Protein AF-A0A9P6ZHW3-F1 (afdb_monomer)

Foldseek 3Di:
DDQDQDPLVPADQVQDLDHCDCLCQQELLLQLLLLLLLDPASPDDDLVVSQVSSQLSCCVSPVPRDDRRDSRGRSNSVSVVVSVVLLVLLLVVLVVVLVVVVVPDDPDDSVVVLVLCLVVVLQQFCGSVDDDPVRGNVHPQNVVSCVPRNCVRNVRYDDRVVSPSVCSNVVPSSVNSSCSSSVSNNVD

Sequence (188 aa):
MKEVIKPRGQYRNNDLPVPADSKWVKAFLSTALLWAGSQPNPWEMSESVMADALQEIFNVVYPGVKYKVNPNGAVFAVTQQRLSEWRSNIGSTALAIIVDFFSRIKDAPNAIVAKQLLKNYAFMYEDSDNISRETAYLSVFVLQMIASTHLSAIVDHTDVPALNTDELALGKGMDGVIVLCVVAVRFF

Structure (mmCIF, N/CA/C/O backbone):
data_AF-A0A9P6ZHW3-F1
#
_entry.id   AF-A0A9P6ZHW3-F1
#
loop_
_atom_site.group_PDB
_atom_site.id
_atom_site.type_symbol
_atom_site.label_atom_id
_atom_site.label_alt_id
_atom_site.label_comp_id
_atom_site.label_asym_id
_atom_site.label_entity_id
_atom_site.label_seq_id
_atom_site.pdbx_PDB_ins_code
_atom_site.Cartn_x
_atom_site.Cartn_y
_atom_site.Cartn_z
_atom_site.occupancy
_atom_site.B_iso_or_equiv
_atom_site.auth_seq_id
_atom_site.auth_comp_id
_atom_site.auth_asym_id
_atom_site.auth_atom_id
_atom_site.pdbx_PDB_model_num
ATOM 1 N N . MET A 1 1 ? -11.214 -0.959 29.630 1.00 44.91 1 MET A N 1
ATOM 2 C CA . MET A 1 1 ? -9.924 -1.576 30.007 1.00 44.91 1 MET A CA 1
ATOM 3 C C . MET A 1 1 ? -8.831 -0.638 29.510 1.00 44.91 1 MET A C 1
ATOM 5 O O . MET A 1 1 ? -8.931 -0.226 28.363 1.00 44.91 1 MET A O 1
ATOM 9 N N . LYS A 1 2 ? -7.897 -0.181 30.356 1.00 52.66 2 LYS A N 1
ATOM 10 C CA . LYS A 1 2 ? -6.786 0.669 29.886 1.00 52.66 2 LYS A CA 1
ATOM 11 C C . LYS A 1 2 ? -5.783 -0.228 29.157 1.00 52.66 2 LYS A C 1
ATOM 13 O O . LYS A 1 2 ? -5.373 -1.238 29.721 1.00 52.66 2 LYS A O 1
ATOM 18 N N . GLU A 1 3 ? -5.458 0.110 27.915 1.00 64.12 3 GLU A N 1
ATOM 19 C CA . GLU A 1 3 ? -4.489 -0.622 27.096 1.00 64.12 3 GLU A CA 1
ATOM 20 C C . GLU A 1 3 ? -3.111 -0.564 27.775 1.00 64.12 3 GLU A C 1
ATOM 22 O O . GLU A 1 3 ? -2.654 0.510 28.175 1.00 64.12 3 GLU A O 1
ATOM 27 N N . VAL A 1 4 ? -2.469 -1.718 27.973 1.00 71.81 4 VAL A N 1
ATOM 28 C CA . VAL A 1 4 ? -1.090 -1.766 28.476 1.00 71.81 4 VAL A CA 1
ATOM 29 C C . VAL A 1 4 ? -0.184 -1.310 27.338 1.00 71.81 4 VAL A C 1
ATOM 31 O O . VAL A 1 4 ? -0.118 -1.970 26.302 1.00 71.81 4 VAL A O 1
ATOM 34 N N . ILE A 1 5 ? 0.495 -0.178 27.524 1.00 80.25 5 ILE A N 1
ATOM 35 C CA . ILE A 1 5 ? 1.408 0.369 26.518 1.00 80.25 5 ILE A CA 1
ATOM 36 C C . ILE A 1 5 ? 2.682 -0.479 26.505 1.00 80.25 5 ILE A C 1
ATOM 38 O O . ILE A 1 5 ? 3.345 -0.630 27.532 1.00 80.25 5 ILE A O 1
ATOM 42 N N . LYS A 1 6 ? 3.017 -1.032 25.339 1.00 87.88 6 LYS A N 1
ATOM 43 C CA . LYS A 1 6 ? 4.226 -1.833 25.098 1.00 87.88 6 LYS A CA 1
ATOM 44 C C . LYS A 1 6 ? 5.079 -1.167 24.009 1.00 87.88 6 LYS A C 1
ATOM 46 O O . LYS A 1 6 ? 4.553 -0.370 23.231 1.00 87.88 6 LYS A O 1
ATOM 51 N N . PRO A 1 7 ? 6.381 -1.491 23.893 1.00 87.06 7 PRO A N 1
ATOM 52 C CA . PRO A 1 7 ? 7.175 -1.095 22.734 1.00 87.06 7 PRO A CA 1
ATOM 53 C C . PRO A 1 7 ? 6.503 -1.528 21.425 1.00 8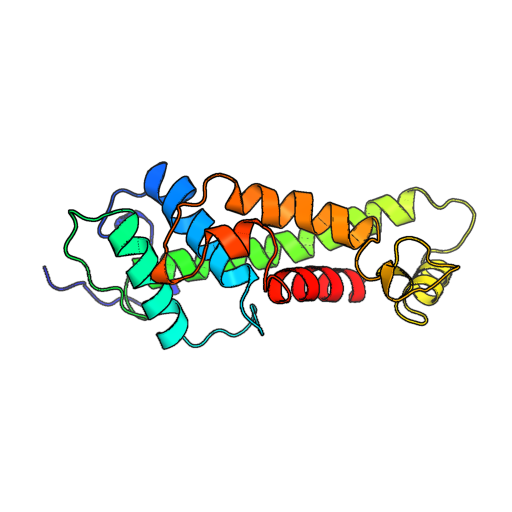7.06 7 PRO A C 1
ATOM 55 O O . PRO A 1 7 ? 6.031 -2.660 21.322 1.00 87.06 7 PRO A O 1
ATOM 58 N N . ARG A 1 8 ? 6.500 -0.660 20.403 1.00 82.94 8 ARG A N 1
ATOM 59 C CA . ARG A 1 8 ? 5.732 -0.870 19.159 1.00 82.94 8 ARG A CA 1
ATOM 60 C C . ARG A 1 8 ? 6.004 -2.232 18.500 1.00 82.94 8 ARG A C 1
ATOM 62 O O . ARG A 1 8 ? 5.073 -2.917 18.096 1.00 82.94 8 ARG A O 1
ATOM 69 N N . GLY A 1 9 ? 7.266 -2.666 18.470 1.00 84.75 9 GLY A N 1
ATOM 70 C CA . GLY A 1 9 ? 7.674 -3.958 17.900 1.00 84.75 9 GLY A CA 1
ATOM 71 C C . GLY A 1 9 ? 7.216 -5.202 18.679 1.00 84.75 9 GLY A C 1
ATOM 72 O O . GLY A 1 9 ? 7.438 -6.323 18.219 1.00 84.75 9 GLY A O 1
ATOM 73 N N . GLN A 1 10 ? 6.593 -5.040 19.848 1.00 90.69 10 GLN A N 1
ATOM 74 C CA . GLN A 1 10 ? 6.081 -6.140 20.673 1.00 90.69 10 GLN A CA 1
ATOM 75 C C . GLN A 1 10 ? 4.580 -6.382 20.509 1.00 90.69 10 GLN A C 1
ATOM 77 O O . GLN A 1 10 ? 4.113 -7.437 20.932 1.00 90.69 10 GLN A O 1
ATOM 82 N N . TYR A 1 11 ? 3.838 -5.464 19.881 1.00 92.94 11 TYR A N 1
ATOM 83 C CA . TYR A 1 11 ? 2.426 -5.697 19.582 1.00 92.94 11 TYR A CA 1
ATOM 84 C C . TYR A 1 11 ? 2.259 -6.873 18.618 1.00 92.94 11 TYR A C 1
ATOM 86 O O . TYR A 1 11 ? 3.034 -7.055 17.671 1.00 92.94 11 TYR A O 1
ATOM 94 N N . ARG A 1 12 ? 1.256 -7.702 18.885 1.00 92.00 12 ARG A N 1
ATOM 95 C CA . ARG A 1 12 ? 0.857 -8.851 18.070 1.00 92.00 12 ARG A CA 1
ATOM 96 C C . ARG A 1 12 ? -0.643 -8.797 17.813 1.00 92.00 12 ARG A C 1
ATOM 98 O O . ARG A 1 12 ? -1.377 -8.053 18.453 1.00 92.00 12 ARG A O 1
ATOM 105 N N . ASN A 1 13 ? -1.109 -9.662 16.920 1.00 93.12 13 ASN A N 1
ATOM 106 C CA . ASN A 1 13 ? -2.529 -9.814 16.603 1.00 93.12 13 ASN A CA 1
ATOM 107 C C . ASN A 1 13 ? -3.416 -10.053 17.842 1.00 93.12 13 ASN A C 1
ATOM 109 O O . ASN A 1 13 ? -4.547 -9.587 17.874 1.00 93.12 13 ASN A O 1
ATOM 113 N N . ASN A 1 14 ? -2.898 -10.722 18.878 1.00 93.25 14 ASN A N 1
ATOM 114 C CA . ASN A 1 14 ? -3.637 -10.982 20.120 1.00 93.25 14 ASN A CA 1
ATOM 115 C C . ASN A 1 14 ? -3.823 -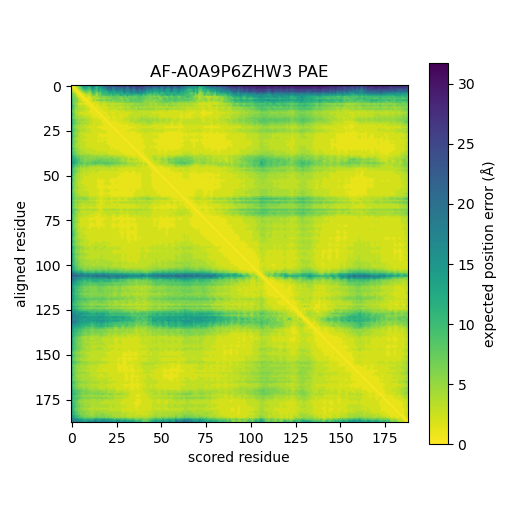9.738 21.007 1.00 93.25 14 ASN A C 1
ATOM 117 O O . ASN A 1 14 ? -4.600 -9.788 21.954 1.00 93.25 14 ASN A O 1
ATOM 121 N N . ASP A 1 15 ? -3.103 -8.647 20.734 1.00 93.69 15 ASP A N 1
ATOM 122 C CA . ASP A 1 15 ? -3.261 -7.374 21.442 1.00 93.69 15 ASP A CA 1
ATOM 123 C C . ASP A 1 15 ? -4.337 -6.478 20.798 1.00 93.69 15 ASP A C 1
ATOM 125 O O . ASP A 1 15 ? -4.662 -5.423 21.343 1.00 93.69 15 ASP A O 1
ATOM 129 N N . LEU A 1 16 ? -4.880 -6.861 19.634 1.00 95.56 16 LEU A N 1
ATOM 130 C CA . LEU A 1 16 ? -5.911 -6.085 18.949 1.00 95.56 16 LEU A CA 1
ATOM 131 C C . LEU A 1 16 ? -7.217 -6.050 19.765 1.00 95.56 16 LEU A C 1
ATOM 133 O O . LEU A 1 16 ? -7.589 -7.040 20.396 1.00 95.56 16 LEU A O 1
ATOM 137 N N . PRO A 1 17 ? -7.978 -4.941 19.703 1.00 95.44 17 PRO A N 1
ATOM 138 C CA . PRO A 1 17 ? -9.286 -4.831 20.358 1.00 95.44 17 PRO A CA 1
ATOM 139 C C . PRO A 1 17 ? -10.384 -5.652 19.657 1.00 95.44 17 PRO A C 1
ATOM 141 O O . PRO A 1 17 ? -11.530 -5.664 20.103 1.00 95.44 17 PRO A O 1
ATOM 144 N N . VAL A 1 18 ? -10.046 -6.297 18.540 1.00 96.00 18 VAL A N 1
ATOM 145 C CA . VAL A 1 18 ? -10.919 -7.109 17.691 1.00 96.00 18 VAL A CA 1
ATOM 146 C C . VAL A 1 18 ? -10.183 -8.390 17.295 1.00 96.00 18 VAL A C 1
ATOM 148 O O . VAL A 1 18 ? -8.949 -8.392 17.273 1.00 96.00 18 VAL A O 1
ATOM 151 N N . PRO A 1 19 ? -10.898 -9.479 16.963 1.00 95.31 19 PRO A N 1
ATOM 152 C CA . PRO A 1 19 ? -10.267 -10.678 16.432 1.00 95.31 19 PRO A CA 1
ATOM 153 C C . PRO A 1 19 ? -9.448 -10.366 15.174 1.00 95.31 19 PRO A C 1
ATOM 155 O O . PRO A 1 19 ? -9.907 -9.656 14.282 1.00 95.31 19 PRO A O 1
ATOM 158 N N . ALA A 1 20 ? -8.247 -10.935 15.078 1.00 95.31 20 ALA A N 1
ATOM 159 C CA . ALA A 1 20 ? -7.404 -10.862 13.884 1.00 95.31 20 ALA A CA 1
ATOM 160 C C . ALA A 1 20 ? -7.889 -11.835 12.793 1.00 95.31 20 ALA A C 1
ATOM 162 O O . ALA A 1 20 ? -7.155 -12.719 12.350 1.00 95.31 20 ALA A O 1
ATOM 163 N N . ASP A 1 21 ? -9.161 -11.721 12.429 1.00 95.81 21 ASP A N 1
ATOM 164 C CA . ASP A 1 21 ? -9.849 -12.607 11.502 1.00 95.81 21 ASP A CA 1
ATOM 165 C C . ASP A 1 21 ? -9.824 -12.068 10.060 1.00 95.81 21 ASP A C 1
ATOM 167 O O . ASP A 1 21 ? -9.108 -11.124 9.710 1.00 95.81 21 ASP A O 1
ATOM 171 N N . SER A 1 22 ? -10.631 -12.687 9.198 1.00 95.81 22 SER A N 1
ATOM 172 C CA . SER A 1 22 ? -10.782 -12.254 7.811 1.00 95.81 22 SER A CA 1
ATOM 173 C C . SER A 1 22 ? -11.230 -10.797 7.679 1.00 95.81 22 SER A C 1
ATOM 175 O O . SER A 1 22 ? -10.814 -10.143 6.734 1.00 95.81 22 SER A O 1
ATOM 177 N N . LYS A 1 23 ? -12.006 -10.252 8.619 1.00 97.44 23 LYS A N 1
ATOM 178 C CA . LYS A 1 23 ? -12.475 -8.866 8.579 1.00 97.44 23 LYS A CA 1
ATOM 179 C C . LYS A 1 23 ? -11.343 -7.893 8.904 1.00 97.44 23 LYS A C 1
ATOM 181 O O . LYS A 1 23 ? -11.221 -6.855 8.255 1.00 97.44 23 LYS A O 1
ATOM 186 N N . TRP A 1 24 ? -10.461 -8.247 9.838 1.00 97.88 24 TRP A N 1
ATOM 187 C CA . TRP A 1 24 ? -9.237 -7.481 10.084 1.00 97.88 24 TRP A CA 1
ATOM 188 C C . TRP A 1 24 ? -8.336 -7.440 8.846 1.00 97.88 24 TRP A C 1
ATOM 190 O O . TRP A 1 24 ? -7.884 -6.371 8.441 1.00 97.88 24 TRP A O 1
ATOM 200 N N . VAL A 1 25 ? -8.104 -8.589 8.211 1.00 96.75 25 VAL A N 1
ATOM 201 C CA . VAL A 1 25 ? -7.191 -8.670 7.062 1.00 96.75 25 VAL A CA 1
ATOM 202 C C . VAL A 1 25 ? -7.800 -8.072 5.797 1.00 96.75 25 VAL A C 1
ATOM 204 O O . VAL A 1 25 ? -7.189 -7.211 5.174 1.00 96.75 25 VAL A O 1
ATOM 207 N N . LYS A 1 26 ? -8.993 -8.525 5.420 1.00 96.88 26 LYS A N 1
ATOM 208 C CA . LYS A 1 26 ? -9.603 -8.225 4.124 1.00 96.88 26 LYS A CA 1
ATOM 209 C C . LYS A 1 26 ? -10.273 -6.861 4.093 1.00 96.88 26 LYS A C 1
ATOM 211 O O . LYS A 1 26 ? -10.151 -6.181 3.098 1.00 96.88 26 LYS A O 1
ATOM 216 N N . ALA A 1 27 ? -10.930 -6.431 5.171 1.00 98.19 27 ALA A N 1
ATOM 217 C CA . ALA A 1 27 ? -11.580 -5.121 5.193 1.00 98.19 27 ALA A CA 1
ATOM 218 C C . ALA A 1 27 ? -10.640 -4.048 5.755 1.00 98.19 27 ALA A C 1
ATOM 220 O O . ALA A 1 27 ? -10.269 -3.107 5.057 1.00 98.19 27 ALA A O 1
ATOM 221 N N . PHE A 1 28 ? -10.210 -4.193 7.012 1.00 98.69 28 PHE A N 1
ATOM 222 C CA . PHE A 1 28 ? -9.470 -3.130 7.699 1.00 98.69 28 PHE A CA 1
ATOM 223 C C . PHE A 1 28 ? -8.088 -2.871 7.076 1.00 98.69 28 PHE A C 1
ATOM 225 O O . PHE A 1 28 ? -7.793 -1.740 6.688 1.00 98.69 28 PHE A O 1
ATOM 232 N N . LEU A 1 29 ? -7.245 -3.903 6.945 1.00 98.44 29 LEU A N 1
ATOM 233 C CA . LEU A 1 29 ? -5.890 -3.727 6.414 1.00 98.44 29 LEU A CA 1
ATOM 234 C C . LEU A 1 29 ? -5.889 -3.358 4.926 1.00 98.44 29 LEU A C 1
ATOM 236 O O . LEU A 1 29 ? -5.156 -2.448 4.554 1.00 98.44 29 LEU A O 1
ATOM 240 N N . SER A 1 30 ? -6.719 -3.983 4.086 1.00 98.50 30 SER A N 1
ATOM 241 C CA . SER A 1 30 ? -6.819 -3.605 2.666 1.00 98.50 30 SER A CA 1
ATOM 242 C C . SER A 1 30 ? -7.229 -2.145 2.476 1.00 98.50 30 SER A C 1
ATOM 244 O O . SER A 1 30 ? -6.633 -1.447 1.660 1.00 98.50 30 SER A O 1
ATOM 246 N N . THR A 1 31 ? -8.168 -1.640 3.281 1.00 98.81 31 THR A N 1
ATOM 247 C CA . THR A 1 31 ? -8.560 -0.220 3.239 1.00 98.81 31 THR A CA 1
ATOM 248 C C . THR A 1 31 ? -7.431 0.696 3.713 1.00 98.81 31 THR A C 1
ATOM 250 O O . THR A 1 31 ? -7.180 1.739 3.112 1.00 98.81 31 THR A O 1
ATOM 253 N N . ALA A 1 32 ? -6.691 0.294 4.752 1.00 98.50 32 ALA A N 1
ATOM 254 C CA . ALA A 1 32 ? -5.526 1.045 5.215 1.00 98.50 32 ALA A CA 1
ATOM 255 C C . ALA A 1 32 ? -4.414 1.107 4.153 1.00 98.50 32 ALA A C 1
ATOM 257 O O . ALA A 1 32 ? -3.767 2.143 4.007 1.00 98.50 32 ALA A O 1
ATOM 258 N N . LEU A 1 33 ? -4.203 0.028 3.392 1.00 98.25 33 LEU A N 1
ATOM 259 C CA . LEU A 1 33 ? -3.245 -0.003 2.283 1.00 98.25 33 LEU A CA 1
ATOM 260 C C . LEU A 1 33 ? -3.708 0.843 1.089 1.00 98.25 33 LEU A C 1
ATOM 262 O O . LEU A 1 33 ? -2.875 1.517 0.485 1.00 98.25 33 LEU A O 1
ATOM 266 N N . LEU A 1 34 ? -5.009 0.854 0.777 1.00 98.50 34 LEU A N 1
ATOM 267 C CA . LEU A 1 34 ? -5.591 1.743 -0.235 1.00 98.50 34 LEU A CA 1
ATOM 268 C C . LEU A 1 34 ? -5.325 3.209 0.115 1.00 98.50 34 LEU A C 1
ATOM 270 O O . LEU A 1 34 ? -4.730 3.938 -0.675 1.00 98.50 34 LEU A O 1
ATOM 274 N N . TRP A 1 35 ? -5.682 3.615 1.334 1.00 98.12 35 TRP A N 1
ATOM 275 C CA . TRP A 1 35 ? -5.422 4.967 1.823 1.00 98.12 35 TRP A CA 1
ATOM 276 C C . TRP A 1 35 ? -3.923 5.304 1.850 1.00 98.12 35 TRP A C 1
ATOM 278 O O . TRP A 1 35 ? -3.523 6.400 1.466 1.00 98.12 35 TRP A O 1
ATOM 288 N N . ALA A 1 36 ? -3.067 4.366 2.262 1.00 97.50 36 ALA A N 1
ATOM 289 C CA . ALA A 1 36 ? -1.624 4.591 2.263 1.00 97.50 36 ALA A CA 1
ATOM 290 C C . ALA A 1 36 ? -1.067 4.796 0.845 1.00 97.50 36 ALA A C 1
ATOM 292 O O . ALA A 1 36 ? -0.161 5.605 0.654 1.00 97.50 36 ALA A O 1
ATOM 293 N N . GLY A 1 37 ? -1.622 4.097 -0.150 1.00 96.75 37 GLY A N 1
ATOM 294 C CA . GLY A 1 37 ? -1.261 4.241 -1.561 1.00 96.75 37 GLY A CA 1
ATOM 295 C C . GLY A 1 37 ? -1.578 5.616 -2.156 1.00 96.75 37 GLY A C 1
ATOM 296 O O . GLY A 1 37 ? -0.942 5.994 -3.140 1.00 96.75 37 GLY A O 1
ATOM 297 N N . SER A 1 38 ? -2.490 6.382 -1.550 1.00 96.62 38 SER A N 1
ATOM 298 C CA . SER A 1 38 ? -2.815 7.750 -1.975 1.00 96.62 38 SER A CA 1
ATOM 299 C C . SER A 1 38 ? -1.989 8.834 -1.280 1.00 96.62 38 SER A C 1
ATOM 301 O O . SER A 1 38 ? -2.096 10.014 -1.614 1.00 96.62 38 SER A O 1
ATOM 303 N N . GLN A 1 39 ? -1.148 8.473 -0.304 1.00 96.00 39 GLN A N 1
ATOM 304 C CA . GLN A 1 39 ? -0.372 9.475 0.421 1.00 96.00 39 GLN A CA 1
ATOM 305 C C . GLN A 1 39 ? 0.750 10.050 -0.455 1.00 96.00 39 GLN A C 1
ATOM 307 O O . GLN A 1 39 ? 1.424 9.286 -1.146 1.00 96.00 39 GLN A O 1
ATOM 312 N N . PRO A 1 40 ? 1.035 11.368 -0.377 1.00 92.00 40 PRO A N 1
ATOM 313 C CA . PRO A 1 40 ? 2.098 11.992 -1.172 1.00 92.00 40 PRO A CA 1
ATOM 314 C C . PRO A 1 40 ? 3.479 11.370 -0.942 1.00 92.00 40 PRO A C 1
ATOM 316 O O . PRO A 1 40 ? 4.293 11.286 -1.858 1.00 92.00 40 PRO A O 1
ATOM 319 N N . ASN A 1 41 ? 3.743 10.931 0.293 1.00 90.25 41 ASN A N 1
ATOM 320 C CA . ASN A 1 41 ? 4.933 10.176 0.654 1.00 90.25 41 ASN A CA 1
ATOM 321 C C . ASN A 1 41 ? 4.530 8.929 1.463 1.00 90.25 41 ASN A C 1
ATOM 323 O O . ASN A 1 41 ? 4.436 8.988 2.690 1.00 90.25 41 ASN A O 1
ATOM 327 N N . PRO A 1 42 ? 4.307 7.780 0.809 1.00 87.19 42 PRO A N 1
ATOM 328 C CA . PRO A 1 42 ? 3.882 6.556 1.490 1.00 87.19 42 PRO A CA 1
ATOM 329 C C . PRO A 1 42 ? 5.001 5.898 2.321 1.00 87.19 42 PRO A C 1
ATOM 331 O O . PRO A 1 42 ? 4.753 4.926 3.044 1.00 87.19 42 PRO A O 1
ATOM 334 N N . TRP A 1 43 ? 6.235 6.416 2.261 1.00 85.62 43 TRP A N 1
ATOM 335 C CA . TRP A 1 43 ? 7.333 6.001 3.137 1.00 85.62 43 TRP A CA 1
ATOM 336 C C . TRP A 1 43 ? 7.233 6.639 4.521 1.00 85.62 43 TRP A C 1
ATOM 338 O O . TRP A 1 43 ? 7.421 5.952 5.531 1.00 85.62 43 TRP A O 1
ATOM 348 N N . GLU A 1 44 ? 6.895 7.927 4.553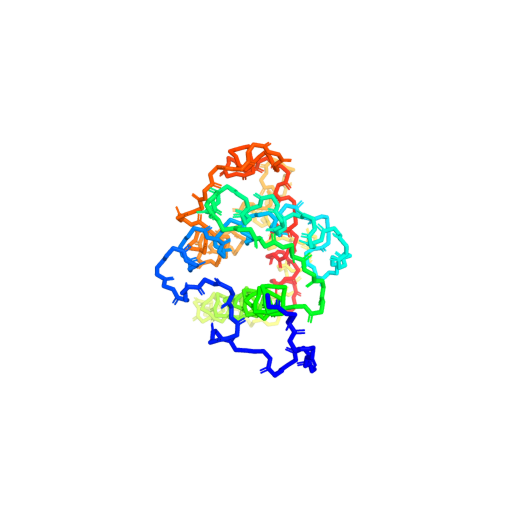 1.00 87.19 44 GLU A N 1
ATOM 349 C CA . GLU A 1 44 ? 6.918 8.776 5.740 1.00 87.19 44 GLU A CA 1
ATOM 350 C C . GLU A 1 44 ? 5.570 9.481 5.892 1.00 87.19 44 GLU A C 1
ATOM 352 O O . GLU A 1 44 ? 5.335 10.573 5.378 1.00 87.19 44 GLU A O 1
ATOM 357 N N . MET A 1 45 ? 4.670 8.827 6.622 1.00 90.44 45 MET A N 1
ATOM 358 C CA . MET A 1 45 ? 3.383 9.393 7.009 1.00 90.44 45 MET A CA 1
ATOM 359 C C . MET A 1 45 ? 3.464 9.863 8.458 1.00 90.44 45 MET A C 1
ATOM 361 O O . MET A 1 45 ? 4.027 9.171 9.308 1.00 90.44 45 MET A O 1
ATOM 365 N N . SER A 1 46 ? 2.872 11.022 8.749 1.00 93.75 46 SER A N 1
ATOM 366 C CA . SER A 1 46 ? 2.706 11.467 10.134 1.00 93.75 46 SER A CA 1
ATOM 367 C C . SER A 1 46 ? 1.898 10.433 10.919 1.00 93.75 46 SER A C 1
ATOM 369 O O . SER A 1 46 ? 0.845 9.981 10.463 1.00 93.75 46 SER A O 1
ATOM 371 N N . GLU A 1 47 ? 2.354 10.100 12.127 1.00 94.75 47 GLU A N 1
ATOM 372 C CA . GLU A 1 47 ? 1.638 9.162 12.991 1.00 94.75 47 GLU A CA 1
ATOM 373 C C . GLU A 1 47 ? 0.240 9.661 13.356 1.00 94.75 47 GLU A C 1
ATOM 375 O O . GLU A 1 47 ? -0.675 8.854 13.484 1.00 94.75 47 GLU A O 1
ATOM 380 N N . SER A 1 48 ? 0.049 10.979 13.487 1.00 95.19 48 SER A N 1
ATOM 381 C CA . SER A 1 48 ? -1.273 11.546 13.761 1.00 95.19 48 SER A CA 1
ATOM 382 C C . SER A 1 48 ? -2.210 11.350 12.571 1.00 95.19 48 SER A C 1
ATOM 384 O O . SER A 1 48 ? -3.318 10.860 12.741 1.00 95.19 48 SER A O 1
ATOM 386 N N . VAL A 1 49 ? -1.726 11.642 11.361 1.00 95.75 49 VAL A N 1
ATOM 387 C CA . VAL A 1 49 ? -2.493 11.509 10.114 1.00 95.75 49 VAL A CA 1
ATOM 388 C C . VAL A 1 49 ? -2.886 10.053 9.878 1.00 95.75 49 VAL A C 1
ATOM 390 O O . VAL A 1 49 ? -4.040 9.759 9.579 1.00 95.75 49 VAL A O 1
ATOM 393 N N . MET A 1 50 ? -1.947 9.128 10.079 1.00 97.06 50 MET A N 1
ATOM 394 C CA . MET A 1 50 ? -2.237 7.702 9.993 1.00 97.06 50 MET A CA 1
ATOM 395 C C . MET A 1 50 ? -3.203 7.254 11.095 1.00 97.06 50 MET A C 1
ATOM 397 O O . MET A 1 50 ? -4.130 6.507 10.806 1.00 97.06 50 MET A O 1
ATOM 401 N N . ALA A 1 51 ? -3.043 7.701 12.343 1.00 97.75 51 ALA A N 1
ATOM 402 C CA . ALA A 1 51 ? -3.963 7.330 13.419 1.00 97.75 51 ALA A CA 1
ATOM 403 C C . ALA A 1 51 ? -5.395 7.824 13.161 1.00 97.75 51 ALA A C 1
ATOM 405 O O . ALA A 1 51 ? -6.338 7.082 13.435 1.00 97.75 51 ALA A O 1
ATOM 406 N N . ASP A 1 52 ? -5.556 9.025 12.604 1.00 98.19 52 ASP A N 1
ATOM 407 C CA . ASP A 1 52 ? -6.860 9.575 12.233 1.00 98.19 52 ASP A CA 1
ATOM 408 C C . ASP A 1 52 ? -7.489 8.784 11.077 1.00 98.19 52 ASP A C 1
ATOM 410 O O . ASP A 1 52 ? -8.634 8.352 11.187 1.00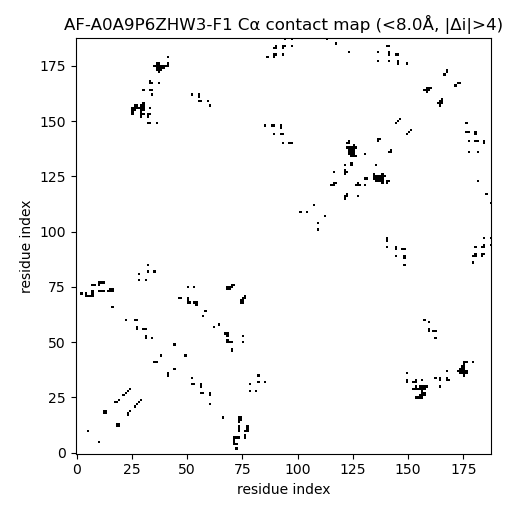 98.19 52 ASP A O 1
ATOM 414 N N . ALA A 1 53 ? -6.730 8.469 10.023 1.00 98.44 53 ALA A N 1
ATOM 415 C CA . ALA A 1 53 ? -7.231 7.631 8.931 1.00 98.44 53 ALA A CA 1
ATOM 416 C C . ALA A 1 53 ? -7.623 6.224 9.410 1.00 98.44 53 ALA A C 1
ATOM 418 O O . ALA A 1 53 ? -8.707 5.727 9.103 1.00 98.44 53 ALA A O 1
ATOM 419 N N . LEU A 1 54 ? -6.779 5.591 10.230 1.00 98.62 54 LEU A N 1
ATOM 420 C CA . LEU A 1 54 ? -7.091 4.298 10.834 1.00 98.62 54 LEU A CA 1
ATOM 421 C C . LEU A 1 54 ? -8.313 4.370 11.751 1.00 98.62 54 LEU A C 1
ATOM 423 O O . LEU A 1 54 ? -9.032 3.379 11.848 1.00 98.62 54 LEU A O 1
ATOM 427 N N . GLN A 1 55 ? -8.568 5.502 12.413 1.00 98.69 55 GLN A N 1
ATOM 428 C CA . GLN A 1 55 ? -9.780 5.687 13.206 1.00 98.69 55 GLN A CA 1
ATOM 429 C C . GLN A 1 55 ? -11.031 5.677 12.326 1.00 98.69 55 GLN A C 1
ATOM 431 O O . GLN A 1 55 ? -11.991 4.989 12.675 1.00 98.69 55 GLN A O 1
ATOM 436 N N . GLU A 1 56 ? -11.024 6.401 11.207 1.00 98.75 56 GLU A N 1
ATOM 437 C CA . GLU A 1 56 ? -12.157 6.426 10.274 1.00 98.75 56 GLU A CA 1
ATOM 438 C C . GLU A 1 56 ? -12.437 5.029 9.709 1.00 98.75 56 GLU A C 1
ATOM 440 O O . GLU A 1 56 ? -13.573 4.550 9.750 1.00 98.75 56 GLU A O 1
ATOM 445 N N . ILE A 1 57 ? -11.384 4.311 9.306 1.00 98.75 57 ILE A N 1
ATOM 446 C CA . ILE A 1 57 ? -11.497 2.920 8.843 1.00 98.75 57 ILE A CA 1
ATOM 447 C C . ILE A 1 57 ? -12.032 2.023 9.966 1.00 98.75 57 ILE A C 1
ATOM 449 O O . ILE A 1 57 ? -12.921 1.202 9.740 1.00 98.75 57 ILE A O 1
ATOM 453 N N . PHE A 1 58 ? -11.531 2.177 11.195 1.00 98.62 58 PHE A N 1
ATOM 454 C CA . PHE A 1 58 ? -11.961 1.356 12.328 1.00 98.62 58 PHE A CA 1
ATOM 455 C C . PHE A 1 58 ? -13.445 1.555 12.636 1.00 98.62 58 PHE A C 1
ATOM 457 O O . PHE A 1 58 ? -14.151 0.576 12.871 1.00 98.62 58 PHE A O 1
ATOM 464 N N . ASN A 1 59 ? -13.924 2.799 12.605 1.00 98.44 59 ASN A N 1
ATOM 465 C CA . ASN A 1 59 ? -15.322 3.137 12.868 1.00 98.44 59 ASN A CA 1
ATOM 466 C C . ASN A 1 59 ? -16.266 2.497 11.844 1.00 98.44 59 ASN A C 1
ATOM 468 O O . ASN A 1 59 ? -17.323 1.992 12.221 1.00 98.44 59 ASN A O 1
ATOM 472 N N . VAL A 1 60 ? -15.879 2.489 10.567 1.00 98.50 60 VAL A N 1
ATOM 473 C CA . VAL A 1 60 ? -16.681 1.894 9.490 1.00 98.50 60 VAL A CA 1
ATOM 474 C C . VAL A 1 60 ? -16.645 0.370 9.537 1.00 98.50 60 VAL A C 1
ATOM 476 O O . VAL A 1 60 ? -17.685 -0.282 9.445 1.00 98.50 60 VAL A O 1
ATOM 479 N N . VAL A 1 61 ? -15.464 -0.224 9.717 1.00 98.31 61 VAL A N 1
ATOM 480 C CA . VAL A 1 61 ? -15.327 -1.684 9.738 1.00 98.31 61 VAL A CA 1
ATOM 481 C C . VAL A 1 61 ? -15.921 -2.264 11.032 1.00 98.31 61 VAL A C 1
ATOM 483 O O . VAL A 1 61 ? -16.541 -3.329 11.003 1.00 98.31 61 VAL A O 1
ATOM 486 N N . TYR A 1 62 ? -15.816 -1.571 12.169 1.00 98.06 62 TYR A N 1
ATOM 487 C CA . TYR A 1 62 ? -16.256 -2.048 13.488 1.00 98.06 62 TYR A CA 1
ATOM 488 C C . TYR A 1 62 ? -17.175 -1.053 14.228 1.00 98.06 62 TYR A C 1
ATOM 490 O O . TYR A 1 62 ? -16.867 -0.656 15.353 1.00 98.06 62 TYR A O 1
ATOM 498 N N . PRO A 1 63 ? -18.364 -0.718 13.691 1.00 96.62 63 PRO A N 1
ATOM 499 C CA . PRO A 1 63 ? -19.227 0.336 14.245 1.00 96.62 63 PRO A CA 1
ATOM 500 C C . PRO A 1 63 ? -19.737 0.054 15.670 1.00 96.62 63 PRO A C 1
ATOM 502 O O . PRO A 1 63 ? -20.117 0.969 16.396 1.00 96.62 63 PRO A O 1
ATOM 505 N N . GLY A 1 64 ? -19.738 -1.212 16.100 1.00 95.50 64 GLY A N 1
ATOM 506 C CA . GLY A 1 64 ? -20.134 -1.619 17.453 1.00 95.50 64 GLY A CA 1
ATOM 507 C C . GLY A 1 64 ? -19.006 -1.604 18.492 1.00 95.50 64 GLY A C 1
ATOM 508 O O . GLY A 1 64 ? -19.269 -1.836 19.673 1.00 95.50 64 GLY A O 1
ATOM 509 N N . VAL A 1 65 ? -17.756 -1.364 18.089 1.00 96.62 65 VAL A N 1
ATOM 510 C CA . VAL A 1 65 ? -16.586 -1.473 18.970 1.00 96.62 65 VAL A CA 1
ATOM 511 C C . VAL A 1 65 ? -16.104 -0.082 19.363 1.00 96.62 65 VAL A C 1
ATOM 513 O O . VAL A 1 65 ? -15.530 0.651 18.564 1.00 96.62 65 VAL A O 1
ATOM 516 N N . LYS A 1 66 ? -16.297 0.283 20.635 1.00 95.06 66 LYS A N 1
ATOM 517 C CA . LYS A 1 66 ? -15.788 1.549 21.181 1.00 95.06 66 LYS A CA 1
ATOM 518 C C . LYS A 1 66 ? -14.276 1.464 21.393 1.00 95.06 66 LYS A C 1
ATOM 520 O O . LYS A 1 66 ? -13.824 0.982 22.431 1.00 95.06 66 LYS A O 1
ATOM 525 N N . TYR A 1 67 ? -13.508 1.959 20.428 1.00 95.44 67 TYR A N 1
ATOM 526 C CA . TYR A 1 67 ? -12.048 2.008 20.485 1.00 95.44 67 TYR A CA 1
ATOM 527 C C . TYR A 1 67 ? -11.515 3.305 19.862 1.00 95.44 67 TYR A C 1
ATOM 529 O O . TYR A 1 67 ? -12.000 3.745 18.820 1.00 95.44 67 TYR A O 1
ATOM 537 N N . LYS A 1 68 ? -10.511 3.913 20.507 1.00 97.06 68 LYS A N 1
ATOM 538 C CA . LYS A 1 68 ? -9.771 5.062 19.972 1.00 97.06 68 LYS A CA 1
ATOM 539 C C . LYS A 1 68 ? -8.397 4.578 19.518 1.00 97.06 68 LYS A C 1
ATOM 541 O O . LYS A 1 68 ? -7.602 4.143 20.350 1.00 97.06 68 LYS A O 1
ATOM 546 N N . VAL A 1 69 ? -8.119 4.684 18.224 1.00 96.56 69 VAL A N 1
ATOM 547 C CA . VAL A 1 69 ? -6.806 4.391 17.651 1.00 96.56 69 VAL A CA 1
ATOM 548 C C . VAL A 1 69 ? -5.783 5.368 18.225 1.00 96.56 69 VAL A C 1
ATOM 550 O O . VAL A 1 69 ? -5.994 6.581 18.257 1.00 96.56 69 VAL A O 1
ATOM 553 N N . ASN A 1 70 ? -4.676 4.813 18.712 1.00 93.25 70 ASN A N 1
ATOM 554 C CA . ASN A 1 70 ? -3.570 5.532 19.328 1.00 93.25 70 ASN A CA 1
ATOM 555 C C . ASN A 1 70 ? -2.270 5.149 18.597 1.00 93.25 70 ASN A C 1
ATOM 557 O O . ASN A 1 70 ? -2.050 3.950 18.413 1.00 93.25 70 ASN A O 1
ATOM 561 N N . PRO A 1 71 ? -1.387 6.102 18.235 1.00 94.06 71 PRO A N 1
ATOM 562 C CA . PRO A 1 71 ? -0.054 5.815 17.684 1.00 94.06 71 PRO A CA 1
ATOM 563 C C . PRO A 1 71 ? 0.800 4.821 18.492 1.00 94.06 71 PRO A C 1
ATOM 565 O O . PRO A 1 71 ? 1.694 4.160 17.955 1.00 94.06 71 PRO A O 1
ATOM 568 N N . ASN A 1 72 ? 0.521 4.699 19.790 1.00 92.44 72 ASN A N 1
ATOM 569 C CA . ASN A 1 72 ? 1.183 3.775 20.709 1.00 92.44 72 ASN A CA 1
ATOM 570 C C . ASN A 1 72 ? 0.371 2.499 20.995 1.00 92.44 72 ASN A C 1
ATOM 572 O O . ASN A 1 72 ? 0.759 1.739 21.873 1.00 92.44 72 ASN A O 1
ATOM 576 N N . GLY A 1 73 ? -0.761 2.288 20.317 1.00 94.31 73 GLY A N 1
ATOM 577 C CA . GLY A 1 73 ? -1.663 1.152 20.526 1.00 94.31 73 GLY A CA 1
ATOM 578 C C . GLY A 1 73 ? -1.522 0.046 19.479 1.00 94.31 73 GLY A C 1
ATOM 579 O O . GLY A 1 73 ? -0.850 0.199 18.452 1.00 94.31 73 GLY A O 1
ATOM 580 N N . ALA A 1 74 ? -2.201 -1.073 19.726 1.00 95.62 74 ALA A N 1
ATOM 581 C CA . ALA A 1 74 ? -2.083 -2.293 18.930 1.00 95.62 74 ALA A CA 1
ATOM 582 C C . ALA A 1 74 ? -2.533 -2.113 17.473 1.00 95.62 74 ALA A C 1
ATOM 584 O O . ALA A 1 74 ? -1.832 -2.550 16.561 1.00 95.62 74 ALA A O 1
ATOM 585 N N . VAL A 1 75 ? -3.663 -1.432 17.239 1.00 97.00 75 VAL A N 1
ATOM 586 C CA . VAL A 1 75 ? -4.193 -1.193 15.880 1.00 97.00 75 VAL A CA 1
ATOM 587 C C . VAL A 1 75 ? -3.172 -0.449 15.024 1.00 97.00 75 VAL A C 1
ATOM 589 O O . VAL A 1 75 ? -2.900 -0.857 13.896 1.00 97.00 75 VAL A O 1
ATOM 592 N N . PHE A 1 76 ? -2.557 0.602 15.570 1.00 96.94 76 PHE A N 1
ATOM 593 C CA . PHE A 1 76 ? -1.539 1.368 14.861 1.00 96.94 76 PHE A CA 1
ATOM 594 C C . PHE A 1 76 ? -0.283 0.529 14.613 1.00 96.94 76 PHE A C 1
ATOM 596 O O . PHE A 1 76 ? 0.194 0.448 13.484 1.00 96.94 76 PHE A O 1
ATOM 603 N N . ALA A 1 77 ? 0.233 -0.137 15.650 1.00 96.25 77 ALA A N 1
ATOM 604 C CA . ALA A 1 77 ? 1.470 -0.907 15.571 1.00 96.25 77 ALA A CA 1
ATOM 605 C C . ALA A 1 77 ? 1.391 -2.066 14.564 1.00 96.25 77 ALA A C 1
ATOM 607 O O . ALA A 1 77 ? 2.282 -2.218 13.725 1.00 96.25 77 ALA A O 1
ATOM 608 N N . VAL A 1 78 ? 0.312 -2.853 14.609 1.00 96.75 78 VAL A N 1
ATOM 609 C CA . VAL A 1 78 ? 0.102 -3.979 13.687 1.00 96.75 78 VAL A CA 1
ATOM 610 C C . VAL A 1 78 ? -0.099 -3.471 12.257 1.00 96.75 78 VAL A C 1
ATOM 612 O O . VAL A 1 78 ? 0.463 -4.039 11.322 1.00 96.75 78 VAL A O 1
ATOM 615 N N . THR A 1 79 ? -0.825 -2.367 12.063 1.00 97.44 79 THR A N 1
ATOM 616 C CA . THR A 1 79 ? -1.019 -1.792 10.721 1.00 97.44 79 THR A CA 1
ATOM 617 C C . THR A 1 79 ? 0.271 -1.206 10.154 1.00 97.44 79 THR A C 1
ATOM 619 O O . THR A 1 79 ? 0.586 -1.431 8.988 1.00 97.44 79 THR A O 1
ATOM 622 N N . GLN A 1 80 ? 1.076 -0.532 10.979 1.00 95.94 80 GLN A N 1
ATOM 623 C CA . GLN A 1 80 ? 2.399 -0.043 10.589 1.00 95.94 80 GLN A CA 1
ATOM 624 C C . GLN A 1 80 ? 3.307 -1.192 10.145 1.00 95.94 80 GLN A C 1
ATOM 626 O O . GLN A 1 80 ? 4.020 -1.065 9.151 1.00 95.94 80 GLN A O 1
ATOM 631 N N . GLN A 1 81 ? 3.263 -2.331 10.842 1.00 94.81 81 GLN A N 1
ATOM 632 C CA . GLN A 1 81 ? 3.989 -3.523 10.416 1.00 94.81 81 GLN A CA 1
ATOM 633 C C . GLN A 1 81 ? 3.522 -3.990 9.028 1.00 94.81 81 GLN A C 1
ATOM 635 O O . GLN A 1 81 ? 4.350 -4.241 8.154 1.00 94.81 81 GLN A O 1
ATOM 640 N N . ARG A 1 82 ? 2.206 -4.062 8.798 1.00 96.12 82 ARG A N 1
ATOM 641 C CA . ARG A 1 82 ? 1.638 -4.457 7.498 1.00 96.12 82 ARG A CA 1
ATOM 642 C C . ARG A 1 82 ? 2.019 -3.497 6.373 1.00 96.12 82 ARG A C 1
ATOM 644 O O . ARG A 1 82 ? 2.324 -3.956 5.278 1.00 96.12 82 ARG A O 1
ATOM 651 N N . LEU A 1 83 ? 2.079 -2.195 6.645 1.00 96.12 83 LEU A N 1
ATOM 652 C CA . LEU A 1 83 ? 2.562 -1.194 5.690 1.00 96.12 83 LEU A CA 1
ATOM 653 C C . LEU A 1 83 ? 4.033 -1.406 5.324 1.00 96.12 83 LEU A C 1
ATOM 655 O O . LEU A 1 83 ? 4.385 -1.326 4.149 1.00 96.12 83 LEU A O 1
ATOM 659 N N . SER A 1 84 ? 4.890 -1.699 6.305 1.00 95.38 84 SER A N 1
ATOM 660 C CA . SER A 1 84 ? 6.303 -2.013 6.053 1.00 95.38 84 SER A CA 1
ATOM 661 C C . SER A 1 84 ? 6.466 -3.267 5.191 1.00 95.38 84 SER A C 1
ATOM 663 O O . SER A 1 84 ? 7.303 -3.298 4.288 1.00 95.38 84 SER A O 1
ATOM 665 N N . GLU A 1 85 ? 5.653 -4.294 5.437 1.00 96.00 85 GLU A N 1
ATOM 666 C CA . GLU A 1 85 ? 5.655 -5.525 4.642 1.00 96.00 85 GLU A CA 1
ATOM 667 C C . GLU A 1 85 ? 5.141 -5.291 3.220 1.00 96.00 85 GLU A C 1
ATOM 669 O O . GLU A 1 85 ? 5.770 -5.747 2.269 1.00 96.00 85 GLU A O 1
ATOM 674 N N . TRP A 1 86 ? 4.067 -4.517 3.055 1.00 96.56 86 TRP A N 1
ATOM 675 C CA . TRP A 1 86 ? 3.556 -4.118 1.742 1.00 96.56 86 TRP A CA 1
ATOM 676 C C . TRP A 1 86 ? 4.612 -3.359 0.921 1.00 96.56 86 TRP A C 1
ATOM 678 O O . TRP A 1 86 ? 4.883 -3.729 -0.220 1.00 96.56 86 TRP A O 1
ATOM 688 N N . ARG A 1 87 ? 5.303 -2.376 1.516 1.00 95.19 87 ARG A N 1
ATOM 689 C CA . ARG A 1 87 ? 6.420 -1.664 0.860 1.00 95.19 87 ARG A CA 1
ATOM 690 C C . ARG A 1 87 ? 7.576 -2.596 0.490 1.00 95.19 87 ARG A C 1
ATOM 692 O O . ARG A 1 87 ? 8.157 -2.473 -0.586 1.00 95.19 87 ARG A O 1
ATOM 699 N N . SER A 1 88 ? 7.899 -3.549 1.362 1.00 94.88 88 SER A N 1
ATOM 700 C CA . SER A 1 88 ? 8.945 -4.548 1.098 1.00 94.88 88 SER A CA 1
ATOM 701 C C . SER A 1 88 ? 8.549 -5.500 -0.040 1.00 94.88 88 SER A C 1
ATOM 703 O O . SER A 1 88 ? 9.389 -5.886 -0.857 1.00 94.88 88 SER A O 1
ATOM 705 N N . ASN A 1 89 ? 7.263 -5.844 -0.141 1.00 95.75 89 ASN A N 1
ATOM 706 C CA . ASN A 1 89 ? 6.719 -6.646 -1.235 1.00 95.75 89 ASN A CA 1
ATOM 707 C C . ASN A 1 89 ? 6.839 -5.922 -2.587 1.00 95.75 89 ASN A C 1
ATOM 709 O O . ASN A 1 89 ? 7.199 -6.542 -3.584 1.00 95.75 89 ASN A O 1
ATOM 713 N N . ILE A 1 90 ? 6.626 -4.601 -2.618 1.00 94.62 90 ILE A N 1
ATOM 714 C CA . ILE A 1 90 ? 6.852 -3.769 -3.814 1.00 94.62 90 ILE A CA 1
ATOM 715 C C . ILE A 1 90 ? 8.308 -3.877 -4.285 1.00 94.62 90 ILE A C 1
ATOM 717 O O . ILE A 1 90 ? 8.555 -4.189 -5.448 1.00 94.62 90 ILE A O 1
ATOM 721 N N . GLY A 1 91 ? 9.278 -3.687 -3.384 1.00 94.06 91 GLY A N 1
ATOM 722 C CA . GLY A 1 91 ? 10.702 -3.763 -3.735 1.00 94.06 91 GLY A CA 1
ATOM 723 C C . GLY A 1 91 ? 11.149 -5.152 -4.208 1.00 94.06 91 GLY A C 1
ATOM 724 O O . GLY A 1 91 ? 11.846 -5.274 -5.213 1.00 94.06 91 GLY A O 1
ATOM 725 N N . SER A 1 92 ? 10.719 -6.213 -3.521 1.00 95.31 92 SER A N 1
ATOM 726 C CA . SER A 1 92 ? 11.048 -7.593 -3.920 1.00 95.31 92 SER A CA 1
ATOM 727 C C . SER A 1 92 ? 10.388 -8.002 -5.240 1.00 95.31 92 SER A C 1
ATOM 729 O O . SER A 1 92 ? 11.016 -8.682 -6.052 1.00 95.31 92 SER A O 1
ATOM 731 N N . THR A 1 93 ? 9.167 -7.534 -5.504 1.00 96.31 93 THR A N 1
ATOM 732 C CA . THR A 1 93 ? 8.496 -7.739 -6.794 1.00 96.31 93 THR A CA 1
ATOM 733 C C . THR A 1 93 ? 9.222 -7.010 -7.923 1.00 96.31 93 THR A C 1
ATOM 735 O O . THR A 1 93 ? 9.421 -7.600 -8.982 1.00 96.31 93 THR A O 1
ATOM 738 N N . ALA A 1 94 ? 9.661 -5.764 -7.706 1.00 95.62 94 ALA A N 1
ATOM 739 C CA . ALA A 1 94 ? 10.442 -5.020 -8.697 1.00 95.62 94 ALA A CA 1
ATOM 740 C C . ALA A 1 94 ? 11.709 -5.787 -9.104 1.00 95.62 94 ALA A C 1
ATOM 742 O O . ALA A 1 94 ? 11.960 -5.978 -10.293 1.00 95.62 94 ALA A O 1
ATOM 743 N N . LEU A 1 95 ? 12.454 -6.309 -8.121 1.00 94.81 95 LEU A N 1
ATOM 744 C CA . LEU A 1 95 ? 13.627 -7.146 -8.373 1.00 94.81 95 LEU A CA 1
ATOM 745 C C . LEU A 1 95 ? 13.272 -8.379 -9.214 1.00 94.81 95 LEU A C 1
ATOM 747 O O . LEU A 1 95 ? 13.955 -8.667 -10.194 1.00 94.81 95 LEU A O 1
ATOM 751 N N . ALA A 1 96 ? 12.207 -9.098 -8.851 1.00 96.06 96 ALA A N 1
ATOM 752 C CA . ALA A 1 96 ? 11.782 -10.292 -9.578 1.00 96.06 96 ALA A CA 1
ATOM 753 C C . ALA A 1 96 ? 11.427 -9.983 -11.042 1.00 96.06 96 ALA A C 1
ATOM 755 O O . ALA A 1 96 ? 11.846 -10.714 -11.940 1.00 96.06 96 ALA A O 1
ATOM 756 N N . ILE A 1 97 ? 10.710 -8.883 -11.287 1.00 95.12 97 ILE A N 1
ATOM 757 C CA . ILE A 1 97 ? 10.337 -8.442 -12.637 1.00 95.12 97 ILE A CA 1
ATOM 758 C C . ILE A 1 97 ? 11.580 -8.076 -13.457 1.00 95.12 97 ILE A C 1
ATOM 760 O O . ILE A 1 97 ? 11.704 -8.503 -14.604 1.00 95.12 97 ILE A O 1
ATOM 764 N N . ILE A 1 98 ? 12.515 -7.313 -12.886 1.00 93.31 98 ILE A N 1
ATOM 765 C CA . ILE A 1 98 ? 13.726 -6.887 -13.598 1.00 93.31 98 ILE A CA 1
ATOM 766 C C . ILE A 1 98 ? 14.654 -8.072 -13.892 1.00 93.31 98 ILE A C 1
ATOM 768 O O . ILE A 1 98 ? 15.208 -8.164 -14.989 1.00 93.31 98 ILE A O 1
ATOM 772 N N . VAL A 1 99 ? 14.786 -9.019 -12.960 1.00 93.38 99 VAL A N 1
ATOM 773 C CA . VAL A 1 99 ? 15.545 -10.261 -13.181 1.00 93.38 99 VAL A CA 1
ATOM 774 C C . VAL A 1 99 ? 14.923 -11.098 -14.300 1.00 93.38 99 VAL A C 1
ATOM 776 O O . VAL A 1 99 ? 15.651 -11.555 -15.183 1.00 93.38 99 VAL A O 1
ATOM 779 N N . ASP A 1 100 ? 13.597 -11.273 -14.303 1.00 94.31 100 ASP A N 1
ATOM 780 C CA . ASP A 1 100 ? 12.895 -11.983 -15.381 1.00 94.31 100 ASP A CA 1
ATOM 781 C C . ASP A 1 100 ? 13.100 -11.282 -16.730 1.00 94.31 100 ASP A C 1
ATOM 783 O O . ASP A 1 100 ? 13.473 -11.933 -17.707 1.00 94.31 100 ASP A O 1
ATOM 787 N N . PHE A 1 101 ? 12.960 -9.956 -16.777 1.00 93.00 101 PHE A N 1
ATOM 788 C CA . PHE A 1 101 ? 13.200 -9.163 -17.981 1.00 93.00 101 PHE A CA 1
ATOM 789 C C . PHE A 1 101 ? 14.616 -9.362 -18.535 1.00 93.00 101 PHE A C 1
ATOM 791 O O . PHE A 1 101 ? 14.772 -9.721 -19.704 1.00 93.00 101 PHE A O 1
ATOM 798 N N . PHE A 1 102 ? 15.652 -9.214 -17.704 1.00 92.44 102 PHE A N 1
ATOM 799 C CA . PHE A 1 102 ? 17.033 -9.409 -18.151 1.00 92.44 102 PHE A CA 1
ATOM 800 C C . PHE A 1 102 ? 17.325 -10.847 -18.581 1.00 92.44 102 PHE A C 1
ATOM 802 O O . PHE A 1 102 ? 18.097 -11.053 -19.513 1.00 92.44 102 PHE A O 1
ATOM 809 N N . SER A 1 103 ? 16.687 -11.848 -17.968 1.00 92.75 103 SER A N 1
ATOM 810 C CA . SER A 1 103 ? 16.867 -13.252 -18.366 1.00 92.75 103 SER A CA 1
ATOM 811 C C . SER A 1 103 ? 16.391 -13.549 -19.797 1.00 92.75 103 SER A C 1
ATOM 813 O O . SER A 1 103 ? 16.835 -14.519 -20.418 1.00 92.75 103 SER A O 1
ATOM 815 N N . ARG A 1 104 ? 15.500 -12.707 -20.338 1.00 91.25 104 ARG A N 1
ATOM 816 C CA . ARG A 1 104 ? 14.928 -12.846 -21.685 1.00 91.25 104 ARG A CA 1
ATOM 817 C C . ARG A 1 104 ? 15.768 -12.162 -22.764 1.00 91.25 104 ARG A C 1
ATOM 819 O O . ARG A 1 104 ? 15.601 -12.484 -23.939 1.00 91.25 104 ARG A O 1
ATOM 826 N N . ILE A 1 105 ? 16.679 -11.263 -22.391 1.00 89.19 105 ILE A N 1
ATOM 827 C CA . ILE A 1 105 ? 17.548 -10.548 -23.330 1.00 89.19 105 ILE A CA 1
ATOM 828 C C . ILE A 1 105 ? 18.817 -11.366 -23.555 1.00 89.19 105 ILE A C 1
ATOM 830 O O . ILE A 1 105 ? 19.667 -11.477 -22.677 1.00 89.19 105 ILE A O 1
ATOM 834 N N . LYS A 1 106 ? 18.950 -11.946 -24.750 1.00 84.12 106 LYS A N 1
ATOM 835 C CA . LYS A 1 106 ? 20.089 -12.814 -25.101 1.00 84.12 106 LYS A CA 1
ATOM 836 C C . LYS A 1 106 ? 21.218 -12.080 -25.821 1.00 84.12 106 LYS A C 1
ATOM 838 O O . LYS A 1 106 ? 22.366 -12.505 -25.741 1.00 84.12 106 LYS A O 1
ATOM 843 N N . ASP A 1 107 ? 20.893 -10.967 -26.475 1.00 85.12 107 ASP A N 1
ATOM 844 C CA . ASP A 1 107 ? 21.767 -10.342 -27.475 1.00 85.12 107 ASP A CA 1
ATOM 845 C C . ASP A 1 107 ? 22.439 -9.046 -26.989 1.00 85.12 107 ASP A C 1
ATOM 847 O O . ASP A 1 107 ? 23.172 -8.404 -27.740 1.00 85.12 107 ASP A O 1
ATOM 851 N N . ALA A 1 108 ? 22.218 -8.649 -25.731 1.00 85.44 108 ALA A N 1
ATOM 852 C CA . ALA A 1 108 ? 22.807 -7.444 -25.153 1.00 85.44 108 ALA A CA 1
ATOM 853 C C . ALA A 1 108 ? 23.223 -7.652 -23.684 1.00 85.44 108 ALA A C 1
ATOM 855 O O . ALA A 1 108 ? 22.462 -8.230 -22.909 1.00 85.44 108 ALA A O 1
ATOM 856 N N . PRO A 1 109 ? 24.394 -7.143 -23.253 1.00 89.81 109 PRO A N 1
ATOM 857 C CA . PRO A 1 109 ? 24.771 -7.135 -21.842 1.00 89.81 109 PRO A CA 1
ATOM 858 C C . PRO A 1 109 ? 23.782 -6.330 -20.984 1.00 89.81 109 PRO A C 1
ATOM 860 O O . PRO A 1 109 ? 23.494 -5.173 -21.302 1.00 89.81 109 PRO A O 1
ATOM 863 N N . ASN A 1 110 ? 23.360 -6.881 -19.839 1.00 90.12 110 ASN A N 1
ATOM 864 C CA . ASN A 1 110 ? 22.408 -6.239 -18.914 1.00 90.12 110 ASN A CA 1
ATOM 865 C C . ASN A 1 110 ? 22.789 -4.795 -18.557 1.00 90.12 110 ASN A C 1
ATOM 867 O O . ASN A 1 110 ? 21.934 -3.920 -18.516 1.00 90.12 110 ASN A O 1
ATOM 871 N N . ALA A 1 111 ? 24.082 -4.513 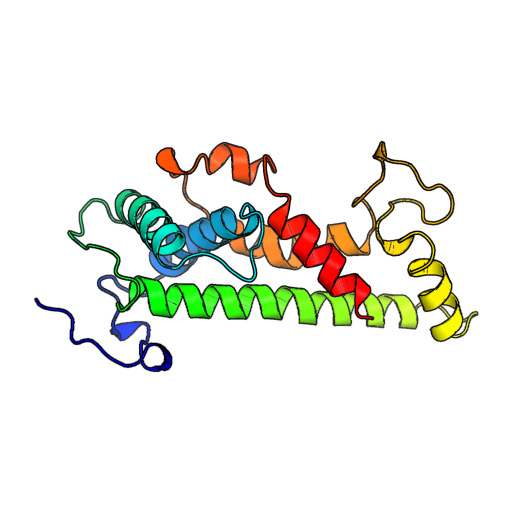-18.362 1.00 90.38 111 ALA A N 1
ATOM 872 C CA . ALA A 1 111 ? 24.559 -3.172 -18.019 1.00 90.38 111 ALA A CA 1
ATOM 873 C C . ALA A 1 111 ? 24.301 -2.122 -19.118 1.00 90.38 111 ALA A C 1
ATOM 875 O O . ALA A 1 111 ? 24.170 -0.936 -18.812 1.00 90.3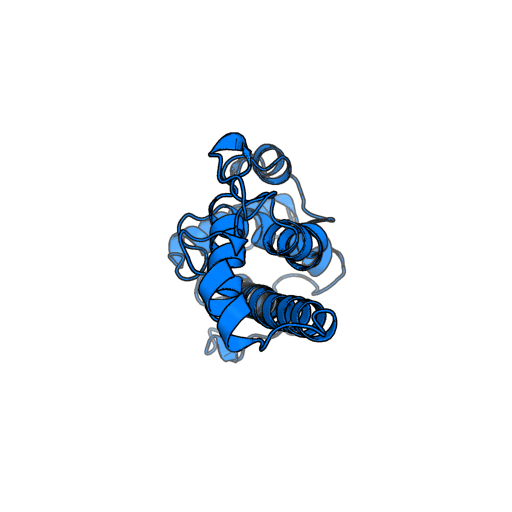8 111 ALA A O 1
ATOM 876 N N . ILE A 1 112 ? 24.256 -2.527 -20.391 1.00 91.12 112 ILE A N 1
ATOM 877 C CA . ILE A 1 112 ? 23.947 -1.622 -21.508 1.00 91.12 112 ILE A CA 1
ATOM 878 C C . ILE A 1 112 ? 22.448 -1.333 -21.526 1.00 91.12 112 ILE A C 1
ATOM 880 O O . ILE A 1 112 ? 22.052 -0.169 -21.562 1.00 91.12 112 ILE A O 1
ATOM 884 N N . VAL A 1 113 ? 21.633 -2.381 -21.421 1.00 90.94 113 VAL A N 1
ATOM 885 C CA . VAL A 1 113 ? 20.171 -2.270 -21.401 1.00 90.94 113 VAL A CA 1
ATOM 886 C C . VAL A 1 113 ? 19.696 -1.457 -20.192 1.00 90.94 113 VAL A C 1
ATOM 888 O O . VAL A 1 113 ? 18.898 -0.541 -20.355 1.00 90.94 113 VAL A O 1
ATOM 891 N N . ALA A 1 114 ? 20.246 -1.698 -18.998 1.00 92.25 114 ALA A N 1
ATOM 892 C CA . ALA A 1 114 ? 19.940 -0.915 -17.797 1.00 92.25 114 ALA A CA 1
ATOM 893 C C . ALA A 1 114 ? 20.220 0.583 -18.007 1.00 92.25 114 ALA A C 1
ATOM 895 O O . ALA A 1 114 ? 19.382 1.433 -17.715 1.00 92.25 114 ALA A O 1
ATOM 896 N N . LYS A 1 115 ? 21.375 0.932 -18.594 1.00 92.44 115 LYS A N 1
ATOM 897 C CA . LYS A 1 115 ? 21.711 2.331 -18.914 1.00 92.44 115 LYS A CA 1
ATOM 898 C C . LYS A 1 115 ? 20.732 2.958 -19.906 1.00 92.44 115 LYS A C 1
ATOM 900 O O . LYS A 1 115 ? 20.440 4.145 -19.780 1.00 92.44 115 LYS A O 1
ATOM 905 N N . GLN A 1 116 ? 20.252 2.195 -20.887 1.00 91.31 116 GLN A N 1
ATOM 906 C CA . GLN A 1 116 ? 19.252 2.668 -21.847 1.00 91.31 116 GLN A CA 1
ATOM 907 C C . GLN A 1 116 ? 17.899 2.895 -21.172 1.00 91.31 116 GLN A C 1
ATOM 909 O O . GLN A 1 116 ? 17.324 3.964 -21.336 1.00 91.31 116 GLN A O 1
ATOM 914 N N . LEU A 1 117 ? 17.449 1.951 -20.345 1.00 91.94 117 LEU A N 1
ATOM 915 C CA . LEU A 1 117 ? 16.210 2.061 -19.577 1.00 91.94 117 LEU A CA 1
ATOM 916 C C . LEU A 1 117 ? 16.220 3.251 -18.608 1.00 91.94 117 LEU A C 1
ATOM 918 O O . LEU A 1 117 ? 15.215 3.946 -18.471 1.00 91.94 117 LEU A O 1
ATOM 922 N N . LEU A 1 118 ? 17.355 3.523 -17.961 1.00 93.00 118 LEU A N 1
ATOM 923 C CA . LEU A 1 118 ? 17.516 4.665 -17.056 1.00 93.00 118 LEU A CA 1
ATOM 924 C C . LEU A 1 118 ? 17.591 6.008 -17.794 1.00 93.00 118 LEU A C 1
ATOM 926 O O . LEU A 1 118 ? 17.246 7.048 -17.225 1.00 93.00 118 LEU A O 1
ATOM 930 N N . LYS A 1 119 ? 18.041 6.018 -19.054 1.00 92.31 119 LYS A N 1
ATOM 931 C CA . LYS A 1 119 ? 18.112 7.241 -19.856 1.00 92.31 119 LYS A CA 1
ATOM 932 C C . LYS A 1 119 ? 16.700 7.787 -20.057 1.00 92.31 119 LYS A C 1
ATOM 934 O O . LYS A 1 119 ? 15.823 7.088 -20.547 1.00 92.31 119 LYS A O 1
ATOM 939 N N . ASN A 1 120 ? 16.493 9.049 -19.679 1.00 88.50 120 ASN A N 1
ATOM 940 C CA . ASN A 1 120 ? 15.191 9.726 -19.740 1.00 88.50 120 ASN A CA 1
ATOM 941 C C . ASN A 1 120 ? 14.055 8.971 -19.027 1.00 88.50 120 ASN A C 1
ATOM 943 O O . ASN A 1 120 ? 12.892 9.202 -19.337 1.00 88.50 120 ASN A O 1
ATOM 947 N N . TYR A 1 121 ? 14.388 8.085 -18.080 1.00 91.06 121 TYR A N 1
ATOM 948 C CA . TYR A 1 121 ? 13.427 7.204 -17.417 1.00 91.06 121 TYR A CA 1
ATOM 949 C C . TYR A 1 121 ? 12.595 6.353 -18.392 1.00 91.06 121 TYR A C 1
ATOM 951 O O . TYR A 1 121 ? 11.415 6.115 -18.149 1.00 91.06 121 TYR A O 1
ATOM 959 N N . ALA A 1 122 ? 13.197 5.879 -19.488 1.00 91.12 122 ALA A N 1
ATOM 960 C CA . ALA A 1 122 ? 12.523 5.081 -20.512 1.00 91.12 122 ALA A CA 1
ATOM 961 C C . ALA A 1 122 ? 11.771 3.858 -19.942 1.00 91.12 122 ALA A C 1
ATOM 963 O O . ALA A 1 122 ? 10.711 3.506 -20.448 1.00 91.12 122 ALA A O 1
ATOM 964 N N . PHE A 1 123 ? 12.241 3.277 -18.830 1.00 92.25 123 PHE A N 1
ATOM 965 C CA . PHE A 1 123 ? 11.540 2.199 -18.115 1.00 92.25 123 PHE A CA 1
ATOM 966 C C . PHE A 1 123 ? 10.144 2.571 -17.590 1.00 92.25 123 PHE A C 1
ATOM 968 O O . PHE A 1 123 ? 9.424 1.685 -17.141 1.00 92.25 123 PHE A O 1
ATOM 975 N N . MET A 1 124 ? 9.767 3.850 -17.555 1.00 93.56 124 MET A N 1
ATOM 976 C CA . MET A 1 124 ? 8.457 4.305 -17.078 1.00 93.56 124 MET A CA 1
ATOM 977 C C . MET A 1 124 ? 7.407 4.359 -18.185 1.00 93.56 124 MET A C 1
ATOM 979 O O . MET A 1 124 ? 6.220 4.402 -17.878 1.00 93.56 124 MET A O 1
ATOM 983 N N . TYR A 1 125 ? 7.823 4.374 -19.448 1.00 93.38 125 TYR A N 1
ATOM 984 C CA . TYR A 1 125 ? 6.938 4.605 -20.583 1.00 93.38 125 TYR A CA 1
ATOM 985 C C . TYR A 1 125 ? 6.507 3.285 -21.224 1.00 93.38 125 TYR A C 1
ATOM 987 O O . TYR A 1 125 ? 7.241 2.299 -21.172 1.00 93.38 125 TYR A O 1
ATOM 995 N N . GLU A 1 126 ? 5.309 3.267 -21.810 1.00 91.69 126 GLU A N 1
ATOM 996 C CA . GLU A 1 126 ? 4.806 2.118 -22.582 1.00 91.69 126 GLU A CA 1
ATOM 997 C C . GLU A 1 126 ? 5.773 1.728 -23.709 1.00 91.69 126 GLU A C 1
ATOM 999 O O . GLU A 1 126 ? 6.118 0.559 -23.865 1.00 91.69 126 GLU A O 1
ATOM 1004 N N . ASP A 1 127 ? 6.244 2.738 -24.443 1.00 88.19 127 ASP A N 1
ATOM 1005 C CA . ASP A 1 127 ? 7.255 2.625 -25.484 1.00 88.19 127 ASP A CA 1
ATOM 1006 C C . ASP A 1 127 ? 8.511 3.392 -25.046 1.00 88.19 127 ASP A C 1
ATOM 1008 O O . ASP A 1 127 ? 8.512 4.621 -24.930 1.00 88.19 127 ASP A O 1
ATOM 1012 N N . SER A 1 128 ? 9.591 2.653 -24.785 1.00 83.31 128 SER A N 1
ATOM 1013 C CA . SER A 1 128 ? 10.874 3.217 -24.360 1.00 83.31 128 SER A CA 1
ATOM 1014 C C . SER A 1 128 ? 11.569 4.040 -25.447 1.00 83.31 128 SER A C 1
ATOM 1016 O O . SER A 1 128 ? 12.425 4.868 -25.121 1.00 83.31 128 SER A O 1
ATOM 1018 N N . ASP A 1 129 ? 11.213 3.827 -26.715 1.00 83.94 129 ASP A N 1
ATOM 1019 C CA . ASP A 1 129 ? 11.791 4.526 -27.864 1.00 83.94 129 ASP A CA 1
ATOM 1020 C C . ASP A 1 129 ? 10.966 5.762 -28.258 1.00 83.94 129 ASP A C 1
ATOM 1022 O O . ASP A 1 129 ? 11.512 6.716 -28.823 1.00 83.94 129 ASP A O 1
ATOM 1026 N N . ASN A 1 130 ? 9.676 5.794 -27.903 1.00 85.31 130 ASN A N 1
ATOM 1027 C CA . ASN A 1 130 ? 8.754 6.897 -28.181 1.00 85.31 130 ASN A CA 1
ATOM 1028 C C . ASN A 1 130 ? 8.127 7.475 -26.899 1.00 85.31 130 ASN A C 1
ATOM 1030 O O . ASN A 1 130 ? 6.960 7.257 -26.570 1.00 85.31 130 ASN A O 1
ATOM 1034 N N . ILE A 1 131 ? 8.932 8.253 -26.175 1.00 86.31 131 ILE A N 1
ATOM 1035 C CA . ILE A 1 131 ? 8.548 8.867 -24.901 1.00 86.31 131 ILE A CA 1
ATOM 1036 C C . ILE A 1 131 ? 7.479 9.954 -25.115 1.00 86.31 131 ILE A C 1
ATOM 1038 O O . ILE A 1 131 ? 7.745 10.996 -25.718 1.00 86.31 131 ILE A O 1
ATOM 1042 N N . SER A 1 132 ? 6.293 9.752 -24.535 1.00 87.50 132 SER A N 1
ATOM 1043 C CA . SER A 1 132 ? 5.174 10.702 -24.533 1.00 87.50 132 SER A CA 1
ATOM 1044 C C . SER A 1 132 ? 4.608 10.855 -23.117 1.00 87.50 132 SER A C 1
ATOM 1046 O O . SER A 1 132 ? 4.728 9.966 -22.277 1.00 87.50 132 SER A O 1
ATOM 1048 N N . ARG A 1 133 ? 4.009 12.013 -22.807 1.00 84.88 133 ARG A N 1
ATOM 1049 C CA . ARG A 1 133 ? 3.405 12.228 -21.478 1.00 84.88 133 ARG A CA 1
ATOM 1050 C C . ARG A 1 133 ? 2.181 11.347 -21.269 1.00 84.88 133 ARG A C 1
ATOM 1052 O O . ARG A 1 133 ? 1.920 10.936 -20.146 1.00 84.88 133 ARG A O 1
ATOM 1059 N N . GLU A 1 134 ? 1.459 11.073 -22.344 1.00 87.44 134 GLU A N 1
ATOM 1060 C CA . GLU A 1 134 ? 0.250 10.259 -22.379 1.00 87.44 134 GLU A CA 1
ATOM 1061 C C . GLU A 1 134 ? 0.546 8.783 -22.073 1.00 87.44 134 GLU A C 1
ATOM 1063 O O . GLU A 1 134 ? -0.314 8.093 -21.537 1.00 87.44 134 GLU A O 1
ATOM 1068 N N . THR A 1 135 ? 1.770 8.321 -22.356 1.00 86.88 135 THR A N 1
ATOM 1069 C CA . THR A 1 135 ? 2.224 6.944 -22.099 1.00 86.88 135 THR A CA 1
ATOM 1070 C C . THR A 1 135 ? 3.101 6.809 -20.852 1.00 86.88 135 THR A C 1
ATOM 1072 O O . THR A 1 135 ? 3.654 5.738 -20.581 1.00 86.88 135 THR A O 1
ATOM 1075 N N . ALA A 1 136 ? 3.251 7.885 -20.074 1.00 89.50 136 ALA A N 1
ATOM 1076 C CA . ALA A 1 136 ? 4.004 7.851 -18.829 1.00 89.50 136 ALA A CA 1
ATOM 1077 C C . ALA A 1 136 ? 3.346 6.899 -17.820 1.00 89.50 136 ALA A C 1
ATOM 1079 O O . ALA A 1 136 ? 2.127 6.873 -17.676 1.00 89.50 136 ALA A O 1
ATOM 1080 N N . TYR A 1 137 ? 4.173 6.151 -17.088 1.00 91.56 137 TYR A N 1
ATOM 1081 C CA . TYR A 1 137 ? 3.768 5.159 -16.081 1.00 91.56 137 TYR A CA 1
ATOM 1082 C C . TYR A 1 137 ? 3.033 3.926 -16.634 1.00 91.56 137 TYR A C 1
ATOM 1084 O O . TYR A 1 137 ? 2.604 3.079 -15.852 1.00 91.56 137 TYR A O 1
ATOM 1092 N N . LEU A 1 138 ? 2.927 3.790 -17.959 1.00 92.81 138 LEU A N 1
ATOM 1093 C CA . LEU A 1 138 ? 2.282 2.654 -18.623 1.00 92.81 138 LEU A CA 1
ATOM 1094 C C . LEU A 1 138 ? 3.268 1.550 -19.029 1.00 92.81 138 LEU A C 1
ATOM 1096 O O . LEU A 1 138 ? 2.901 0.633 -19.761 1.00 92.81 138 LEU A O 1
ATOM 1100 N N . SER A 1 139 ? 4.521 1.602 -18.570 1.00 94.50 139 SER A N 1
ATOM 1101 C CA . SER A 1 139 ? 5.453 0.511 -18.843 1.00 94.50 139 SER A CA 1
ATOM 1102 C C . SER A 1 139 ? 4.991 -0.800 -18.216 1.00 94.50 139 SER A C 1
ATOM 1104 O O . SER A 1 139 ? 4.373 -0.830 -17.146 1.00 94.50 139 SER A O 1
ATOM 1106 N N . VAL A 1 140 ? 5.382 -1.913 -18.841 1.00 91.94 140 VAL A N 1
ATOM 1107 C CA . VAL A 1 140 ? 5.110 -3.255 -18.307 1.00 91.94 140 VAL A CA 1
ATOM 1108 C C . VAL A 1 140 ? 5.628 -3.415 -16.874 1.00 91.94 140 VAL A C 1
ATOM 1110 O O . VAL A 1 140 ? 4.972 -4.055 -16.058 1.00 91.94 140 VAL A O 1
ATOM 1113 N N . PHE A 1 141 ? 6.748 -2.768 -16.534 1.00 94.12 141 PHE A N 1
ATOM 11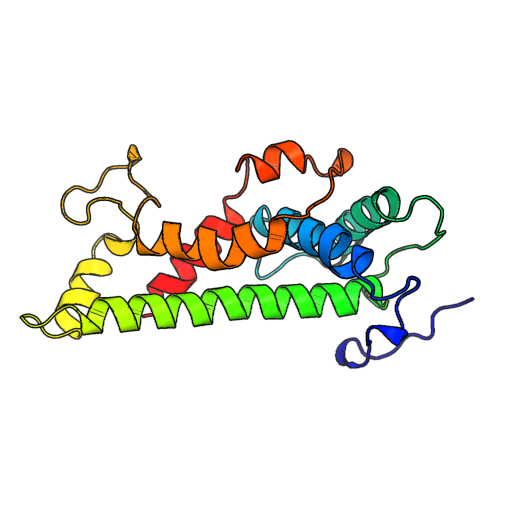14 C CA . PHE A 1 141 ? 7.318 -2.792 -15.190 1.00 94.12 141 PHE A CA 1
ATOM 1115 C C . PHE A 1 141 ? 6.372 -2.165 -14.163 1.00 94.12 141 PHE A C 1
ATOM 1117 O O . PHE A 1 141 ? 6.060 -2.786 -13.148 1.00 94.12 141 PHE A O 1
ATOM 1124 N N . VAL A 1 142 ? 5.883 -0.953 -14.438 1.00 94.75 142 VAL A N 1
ATOM 1125 C CA . VAL A 1 142 ? 5.015 -0.214 -13.513 1.00 94.75 142 VAL A CA 1
ATOM 1126 C C . VAL A 1 142 ? 3.646 -0.886 -13.408 1.00 94.75 142 VAL A C 1
ATOM 1128 O O . VAL A 1 142 ? 3.173 -1.139 -12.298 1.00 94.75 142 VAL A O 1
ATOM 1131 N N . LEU A 1 143 ? 3.039 -1.249 -14.541 1.00 95.19 143 LEU A N 1
ATOM 1132 C CA . LEU A 1 143 ? 1.721 -1.888 -14.575 1.00 95.19 143 LEU A CA 1
ATOM 1133 C C . LEU A 1 143 ? 1.719 -3.242 -13.857 1.00 95.19 143 LEU A C 1
ATOM 1135 O O . LEU A 1 143 ? 0.839 -3.506 -13.033 1.00 95.19 143 LEU A O 1
ATOM 1139 N N . GLN A 1 144 ? 2.719 -4.089 -14.122 1.00 95.19 144 GLN A N 1
ATOM 1140 C CA . GLN A 1 144 ? 2.818 -5.404 -13.492 1.00 95.19 144 GLN A CA 1
ATOM 1141 C C . GLN A 1 144 ? 3.011 -5.283 -11.979 1.00 95.19 144 GLN A C 1
ATOM 1143 O O . GLN A 1 144 ? 2.387 -6.035 -11.232 1.00 95.19 144 GLN A O 1
ATOM 1148 N N . MET A 1 145 ? 3.811 -4.318 -11.518 1.00 94.75 145 MET A N 1
ATOM 1149 C CA . MET A 1 145 ? 3.985 -4.059 -10.090 1.00 94.75 145 MET A CA 1
ATOM 1150 C C . MET A 1 145 ? 2.702 -3.587 -9.409 1.00 94.75 145 MET A C 1
ATOM 1152 O O . MET A 1 145 ? 2.348 -4.122 -8.355 1.00 94.75 145 MET A O 1
ATOM 1156 N N . ILE A 1 146 ? 1.997 -2.611 -9.989 1.00 95.56 146 ILE A N 1
ATOM 1157 C CA . ILE A 1 146 ? 0.734 -2.107 -9.429 1.00 95.56 146 ILE A CA 1
ATOM 1158 C C . ILE A 1 146 ? -0.267 -3.259 -9.300 1.00 95.56 146 ILE A C 1
ATOM 1160 O O . ILE A 1 146 ? -0.865 -3.441 -8.235 1.00 95.56 146 ILE A O 1
ATOM 1164 N N . ALA A 1 147 ? -0.392 -4.080 -10.346 1.00 95.75 147 ALA A N 1
ATOM 1165 C CA . ALA A 1 147 ? -1.297 -5.221 -10.360 1.00 95.75 147 ALA A CA 1
ATOM 1166 C C . ALA A 1 147 ? -0.939 -6.277 -9.303 1.00 95.75 147 ALA A C 1
ATOM 1168 O O . ALA A 1 147 ? -1.807 -6.711 -8.543 1.00 95.75 147 ALA A O 1
ATOM 1169 N N . SER A 1 148 ? 0.329 -6.689 -9.225 1.00 94.75 148 SER A N 1
ATOM 1170 C CA . SER A 1 148 ? 0.731 -7.811 -8.371 1.00 94.75 148 SER A CA 1
ATOM 1171 C C . SER A 1 148 ? 0.879 -7.444 -6.895 1.00 94.75 148 SER A C 1
ATOM 1173 O O . SER A 1 148 ? 0.741 -8.326 -6.045 1.00 94.75 148 SER A O 1
ATOM 1175 N N . THR A 1 149 ? 1.138 -6.173 -6.566 1.00 95.81 149 THR A N 1
ATOM 1176 C CA . THR A 1 149 ? 1.467 -5.759 -5.189 1.00 95.81 149 THR A CA 1
ATOM 1177 C C . THR A 1 149 ? 0.433 -4.867 -4.530 1.00 95.81 149 THR A C 1
ATOM 1179 O O . THR A 1 149 ? 0.225 -4.990 -3.323 1.00 95.81 149 THR A O 1
ATOM 1182 N N . HIS A 1 150 ? -0.194 -3.958 -5.278 1.00 96.62 150 HIS A N 1
ATOM 1183 C CA . HIS A 1 150 ? -1.137 -3.009 -4.705 1.00 96.62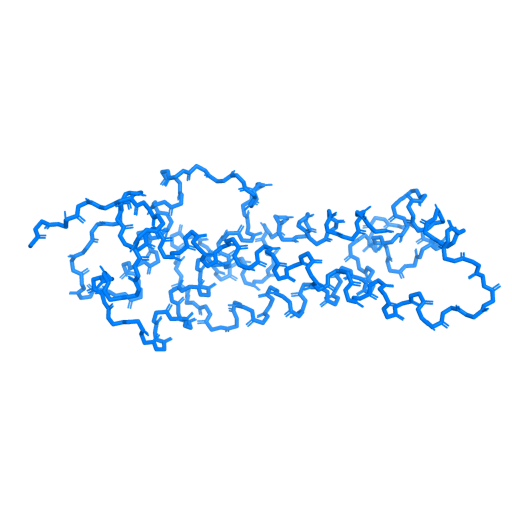 150 HIS A CA 1
ATOM 1184 C C . HIS A 1 150 ? -2.573 -3.453 -4.934 1.00 96.62 150 HIS A C 1
ATOM 1186 O O . HIS A 1 150 ? -3.275 -3.675 -3.953 1.00 96.62 150 HIS A O 1
ATOM 1192 N N . LEU A 1 151 ? -2.986 -3.675 -6.188 1.00 96.75 151 LEU A N 1
ATOM 1193 C CA . LEU A 1 151 ? -4.360 -4.091 -6.500 1.00 96.75 151 LEU A CA 1
ATOM 1194 C C . LEU A 1 151 ? -4.731 -5.406 -5.801 1.00 96.75 151 LEU A C 1
ATOM 1196 O O . LEU A 1 151 ? -5.818 -5.522 -5.239 1.00 96.75 151 LEU A O 1
ATOM 1200 N N . SER A 1 152 ? -3.800 -6.362 -5.746 1.00 95.81 152 SER A N 1
ATOM 1201 C CA . SER A 1 152 ? -3.976 -7.614 -4.999 1.00 95.81 152 SER A CA 1
ATOM 1202 C C . SER A 1 152 ? -4.161 -7.403 -3.488 1.00 95.81 152 SER A C 1
ATOM 1204 O O . SER A 1 152 ? -4.892 -8.156 -2.849 1.00 95.81 152 SER A O 1
ATOM 1206 N N . ALA A 1 153 ? -3.530 -6.377 -2.911 1.00 96.44 153 ALA A N 1
ATOM 1207 C CA . ALA A 1 153 ? -3.576 -6.085 -1.481 1.00 96.44 153 ALA A CA 1
ATOM 1208 C C . ALA A 1 153 ? -4.838 -5.312 -1.062 1.00 96.44 153 ALA A C 1
ATOM 1210 O O . ALA A 1 153 ? -5.245 -5.393 0.100 1.00 96.44 153 ALA A O 1
ATOM 1211 N N . ILE A 1 154 ? -5.459 -4.581 -1.993 1.00 97.38 154 ILE A N 1
ATOM 1212 C CA . ILE A 1 154 ? -6.625 -3.724 -1.731 1.00 97.38 154 ILE A CA 1
ATOM 1213 C C . ILE A 1 154 ? -7.950 -4.302 -2.248 1.00 97.38 154 ILE A C 1
ATOM 1215 O O . ILE A 1 154 ? -8.981 -3.647 -2.127 1.00 97.38 154 ILE A O 1
ATOM 1219 N N . VAL A 1 155 ? -7.946 -5.505 -2.833 1.00 95.94 155 VAL A N 1
ATOM 1220 C CA . VAL A 1 155 ? -9.117 -6.081 -3.527 1.00 95.94 155 VAL A CA 1
ATOM 1221 C C . VAL A 1 155 ? -10.383 -6.142 -2.664 1.00 95.94 155 VAL A C 1
ATOM 1223 O O . VAL A 1 155 ? -11.477 -5.944 -3.177 1.00 95.94 155 VAL A O 1
ATOM 1226 N N . ASP A 1 156 ? -10.229 -6.357 -1.356 1.00 97.44 156 ASP A N 1
ATOM 1227 C CA . ASP A 1 156 ? -11.335 -6.492 -0.403 1.00 97.44 156 ASP A CA 1
ATOM 1228 C C . ASP A 1 156 ? -11.582 -5.209 0.432 1.00 97.44 156 ASP A C 1
ATOM 1230 O O . ASP A 1 156 ? -12.238 -5.261 1.477 1.00 97.44 156 ASP A O 1
ATOM 1234 N N . HIS A 1 157 ? -11.046 -4.053 0.009 1.00 97.94 157 HIS A N 1
ATOM 1235 C CA . HIS A 1 157 ? -11.218 -2.791 0.736 1.00 97.94 157 HIS A CA 1
ATOM 1236 C C . HIS A 1 157 ? -12.697 -2.443 0.979 1.00 97.94 157 HIS A C 1
ATOM 1238 O O . HIS A 1 157 ? -13.613 -2.884 0.288 1.00 97.94 157 HIS A O 1
ATOM 1244 N N . THR A 1 158 ? -12.926 -1.636 2.007 1.00 98.19 158 THR A N 1
ATOM 1245 C CA . THR A 1 158 ? -14.242 -1.156 2.423 1.00 98.19 158 THR A CA 1
ATOM 1246 C C . THR A 1 158 ? -14.372 0.320 2.091 1.00 98.19 158 THR A C 1
ATOM 1248 O O . THR A 1 158 ? -13.414 1.072 2.272 1.00 98.19 158 THR A O 1
ATOM 1251 N N . ASP A 1 159 ? -15.561 0.735 1.654 1.00 98.31 159 ASP A N 1
ATOM 1252 C CA . ASP A 1 159 ? -15.855 2.151 1.469 1.00 98.31 159 ASP A CA 1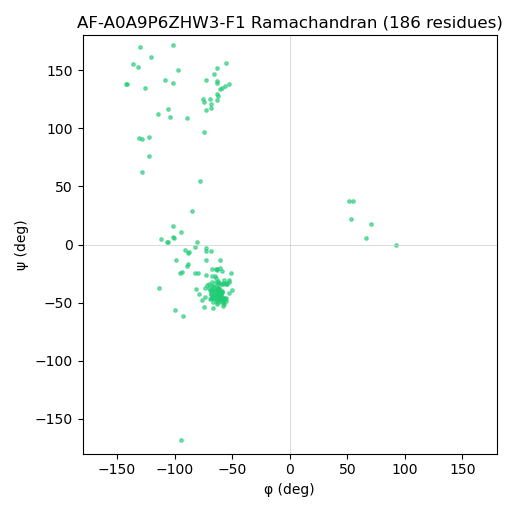
ATOM 1253 C C . ASP A 1 159 ? -15.907 2.884 2.820 1.00 98.31 159 ASP A C 1
ATOM 1255 O O . ASP A 1 159 ? -16.691 2.555 3.710 1.00 98.31 159 ASP A O 1
ATOM 1259 N N . VAL A 1 160 ? -15.041 3.879 2.965 1.00 98.56 160 VAL A N 1
ATOM 1260 C CA . VAL A 1 160 ? -14.904 4.819 4.069 1.00 98.56 160 VAL A CA 1
ATOM 1261 C C . VAL A 1 160 ? -15.052 6.223 3.472 1.00 98.56 160 VAL A C 1
ATOM 1263 O O . VAL A 1 160 ? -14.054 6.833 3.068 1.00 98.56 160 VAL A O 1
ATOM 1266 N N . PRO A 1 161 ? -16.277 6.783 3.455 1.00 98.06 161 PRO A N 1
ATOM 1267 C CA . PRO A 1 161 ? -16.556 8.063 2.805 1.00 98.06 161 PRO A CA 1
ATOM 1268 C C . PRO A 1 161 ? -15.680 9.219 3.295 1.00 98.06 161 PRO A C 1
ATOM 1270 O O . PRO A 1 161 ? -15.280 10.072 2.511 1.00 98.06 161 PRO A O 1
ATOM 1273 N N . ALA A 1 162 ? -15.311 9.226 4.582 1.00 98.19 162 ALA A N 1
ATOM 1274 C CA . ALA A 1 162 ? -14.433 10.245 5.163 1.00 98.19 162 ALA A CA 1
ATOM 1275 C C . ALA A 1 162 ? -13.033 10.297 4.518 1.00 98.19 162 ALA A C 1
ATOM 1277 O O . ALA A 1 162 ? -12.345 11.311 4.625 1.00 98.19 162 ALA A O 1
ATOM 1278 N N . LEU A 1 163 ? -12.613 9.217 3.852 1.00 98.00 163 LEU A N 1
ATOM 1279 C CA . LEU A 1 163 ? -11.322 9.086 3.176 1.00 98.00 163 LEU A CA 1
ATOM 1280 C C . LEU A 1 163 ? -11.450 9.028 1.644 1.00 98.00 163 LEU A C 1
ATOM 1282 O O . LEU A 1 163 ? -10.438 8.832 0.973 1.00 98.00 163 LEU A O 1
ATOM 1286 N N . ASN A 1 164 ? -12.657 9.201 1.089 1.00 97.69 164 ASN A N 1
ATOM 1287 C CA . ASN A 1 164 ? -12.953 9.099 -0.347 1.00 97.69 164 ASN A CA 1
ATOM 1288 C C . ASN A 1 164 ? -12.448 7.794 -0.992 1.00 97.69 164 ASN A C 1
ATOM 1290 O O . ASN A 1 164 ? -11.969 7.803 -2.126 1.00 97.69 164 ASN A O 1
ATOM 1294 N N . THR A 1 165 ? -12.519 6.668 -0.278 1.00 97.94 165 THR A N 1
ATOM 1295 C CA . THR A 1 165 ? -11.947 5.388 -0.734 1.00 97.94 165 THR A CA 1
ATOM 1296 C C . THR A 1 165 ? -12.494 4.907 -2.069 1.00 97.94 165 THR A C 1
ATOM 1298 O O . THR A 1 165 ? -11.721 4.341 -2.832 1.00 97.94 165 THR A O 1
ATOM 1301 N N . ASP A 1 166 ? -13.759 5.180 -2.398 1.00 96.31 166 ASP A N 1
ATOM 1302 C CA . ASP A 1 166 ? -14.312 4.861 -3.720 1.00 96.31 166 ASP A CA 1
ATOM 1303 C C . ASP A 1 166 ? -13.548 5.573 -4.847 1.00 96.31 166 ASP A C 1
ATOM 1305 O O . ASP A 1 166 ? -13.195 4.965 -5.856 1.00 96.31 166 ASP A O 1
ATOM 1309 N N . GLU A 1 167 ? -13.221 6.856 -4.668 1.00 97.62 167 GLU A N 1
ATOM 1310 C CA . GLU A 1 167 ? -12.425 7.590 -5.653 1.00 97.62 167 GLU A CA 1
ATOM 1311 C C . GLU A 1 167 ? -10.978 7.080 -5.703 1.00 97.62 167 GLU A C 1
ATOM 1313 O O . GLU A 1 167 ? -10.407 6.958 -6.791 1.00 97.62 167 GLU A O 1
ATOM 1318 N N . LEU A 1 168 ? -10.395 6.746 -4.545 1.00 97.62 168 LEU A N 1
ATOM 1319 C CA . LEU A 1 168 ? -9.049 6.168 -4.468 1.00 97.62 168 LEU A CA 1
ATOM 1320 C C . LEU A 1 168 ? -8.981 4.819 -5.195 1.00 97.62 168 LEU A C 1
ATOM 1322 O O . LEU A 1 168 ? -8.038 4.567 -5.943 1.00 97.62 168 LEU A O 1
ATOM 1326 N N . ALA A 1 169 ? -9.992 3.965 -5.024 1.00 96.06 169 ALA A N 1
ATOM 1327 C CA . ALA A 1 169 ? -10.079 2.658 -5.673 1.00 96.06 169 ALA A CA 1
ATOM 1328 C C . ALA A 1 169 ? -10.211 2.769 -7.200 1.00 96.06 169 ALA A C 1
ATOM 1330 O O . ALA A 1 169 ? -9.750 1.889 -7.927 1.00 96.06 169 ALA A O 1
ATOM 1331 N N . LEU A 1 170 ? -10.773 3.877 -7.694 1.00 95.38 170 LEU A N 1
ATOM 1332 C CA . LEU A 1 170 ? -10.802 4.234 -9.116 1.00 95.38 170 LEU A CA 1
ATOM 1333 C C . LEU A 1 170 ? -9.488 4.865 -9.616 1.00 95.38 170 LEU A C 1
ATOM 1335 O O . LEU A 1 170 ? -9.392 5.247 -10.782 1.00 95.38 170 LEU A O 1
ATOM 1339 N N . GLY A 1 171 ? -8.471 4.976 -8.759 1.00 93.44 171 GLY A N 1
ATOM 1340 C CA . GLY A 1 171 ? -7.147 5.496 -9.096 1.00 93.44 171 GLY A CA 1
ATOM 1341 C C . GLY A 1 171 ? -6.967 6.997 -8.857 1.00 93.44 171 GLY A C 1
ATOM 1342 O O . GLY A 1 171 ? -5.876 7.523 -9.089 1.00 93.44 171 GLY A O 1
ATOM 1343 N N . LYS A 1 172 ? -7.992 7.717 -8.384 1.00 94.62 172 LYS A N 1
ATOM 1344 C CA . LYS A 1 172 ? -7.893 9.165 -8.155 1.00 94.62 172 LYS A CA 1
ATOM 1345 C C . LYS A 1 172 ? -6.956 9.446 -6.978 1.00 94.62 172 LYS A C 1
ATOM 1347 O O . LYS A 1 172 ? -7.171 8.948 -5.882 1.00 94.62 172 LYS A O 1
ATOM 1352 N N . GLY A 1 173 ? -5.931 10.271 -7.195 1.00 92.69 173 GLY A N 1
ATOM 1353 C CA . GLY A 1 173 ? -4.971 10.640 -6.145 1.00 92.69 173 GLY A CA 1
ATOM 1354 C C . GLY A 1 173 ? -4.026 9.508 -5.726 1.00 92.69 173 GLY A C 1
ATOM 1355 O O . GLY A 1 173 ? -3.417 9.584 -4.664 1.00 92.69 173 GLY A O 1
ATOM 1356 N N . MET A 1 174 ? -3.884 8.461 -6.544 1.00 95.12 174 MET A N 1
ATOM 1357 C CA . MET A 1 174 ? -3.005 7.315 -6.277 1.00 95.12 174 MET A CA 1
ATOM 1358 C C . MET A 1 174 ? -1.549 7.560 -6.715 1.00 95.12 174 MET A C 1
ATOM 1360 O O . MET A 1 174 ? -0.813 6.629 -7.044 1.00 95.12 174 MET A O 1
ATOM 1364 N N . ASP A 1 175 ? -1.100 8.817 -6.702 1.00 93.12 175 ASP A N 1
ATOM 1365 C CA . ASP A 1 175 ? 0.267 9.194 -7.073 1.00 93.12 175 ASP A CA 1
ATOM 1366 C C . ASP A 1 175 ? 1.308 8.506 -6.175 1.00 93.12 175 ASP A C 1
ATOM 1368 O O . ASP A 1 175 ? 2.378 8.116 -6.642 1.00 93.12 175 ASP A O 1
ATOM 1372 N N . GLY A 1 176 ? 0.977 8.287 -4.897 1.00 94.94 176 GLY A N 1
ATOM 1373 C CA . GLY A 1 176 ? 1.857 7.637 -3.926 1.00 94.94 176 GLY A CA 1
ATOM 1374 C C . GLY A 1 176 ? 2.295 6.237 -4.355 1.00 94.94 176 GLY A C 1
ATOM 1375 O O . GLY A 1 176 ? 3.491 5.931 -4.363 1.00 94.94 176 GLY A O 1
ATOM 1376 N N . VAL A 1 177 ? 1.354 5.379 -4.760 1.00 95.31 177 VAL A N 1
ATOM 1377 C CA . VAL A 1 177 ? 1.676 4.018 -5.220 1.00 95.31 177 VAL A CA 1
ATOM 1378 C C . VAL A 1 177 ? 2.402 4.012 -6.564 1.00 95.31 177 VAL A C 1
ATOM 1380 O O . VAL A 1 177 ? 3.303 3.192 -6.761 1.00 95.31 177 VAL A O 1
ATOM 1383 N N . ILE A 1 178 ? 2.082 4.947 -7.462 1.00 94.19 178 ILE A N 1
ATOM 1384 C CA . ILE A 1 178 ? 2.805 5.099 -8.732 1.00 94.19 178 ILE A CA 1
ATOM 1385 C C . ILE A 1 178 ? 4.269 5.444 -8.442 1.00 94.19 178 ILE A C 1
ATOM 1387 O O . ILE A 1 178 ? 5.177 4.770 -8.935 1.00 94.19 178 ILE A O 1
ATOM 1391 N N . VAL A 1 179 ? 4.510 6.430 -7.574 1.00 93.50 179 VAL A N 1
ATOM 1392 C CA . VAL A 1 179 ? 5.857 6.825 -7.145 1.00 93.50 179 VAL A CA 1
ATOM 1393 C C . VAL A 1 179 ? 6.586 5.662 -6.472 1.00 93.50 179 VAL A C 1
ATOM 1395 O O . VAL A 1 179 ? 7.752 5.433 -6.787 1.00 93.50 179 VAL A O 1
ATOM 1398 N N . LEU A 1 180 ? 5.925 4.885 -5.604 1.00 93.50 180 LEU A N 1
ATOM 1399 C CA . LEU A 1 180 ? 6.521 3.689 -4.992 1.00 93.50 180 LEU A CA 1
ATOM 1400 C C . LEU A 1 180 ? 7.037 2.701 -6.036 1.00 93.50 180 LEU A C 1
ATOM 1402 O O . LEU A 1 180 ? 8.176 2.240 -5.931 1.00 93.50 180 LEU A O 1
ATOM 1406 N N . CYS A 1 181 ? 6.215 2.385 -7.036 1.00 94.25 181 CYS A N 1
ATOM 1407 C CA . CYS A 1 181 ? 6.577 1.413 -8.061 1.00 94.25 181 CYS A CA 1
ATOM 1408 C C . CYS A 1 181 ? 7.719 1.932 -8.938 1.00 94.25 181 CYS A C 1
ATOM 1410 O O . CYS A 1 181 ? 8.699 1.226 -9.165 1.00 94.25 181 CYS A O 1
ATOM 1412 N N . VAL A 1 182 ? 7.646 3.194 -9.363 1.00 93.56 182 VAL A N 1
ATOM 1413 C CA . VAL A 1 182 ? 8.691 3.836 -10.174 1.00 93.56 182 VAL A CA 1
ATOM 1414 C C . VAL A 1 182 ? 10.026 3.884 -9.437 1.00 93.56 182 VAL A C 1
ATOM 1416 O O . VAL A 1 182 ? 11.065 3.546 -10.006 1.00 93.56 182 VAL A O 1
ATOM 1419 N N . VAL A 1 183 ? 10.012 4.290 -8.166 1.00 92.62 183 VAL A N 1
ATOM 1420 C CA . VAL A 1 183 ? 11.220 4.366 -7.339 1.00 92.62 183 VAL A CA 1
ATOM 1421 C C . VAL A 1 183 ? 11.825 2.980 -7.147 1.00 92.62 183 VAL A C 1
ATOM 1423 O O . VAL A 1 183 ? 13.037 2.838 -7.272 1.00 92.62 183 VAL A O 1
ATOM 1426 N N . ALA A 1 184 ? 11.005 1.957 -6.905 1.00 92.56 184 ALA A N 1
ATOM 1427 C CA . ALA A 1 184 ? 11.478 0.587 -6.748 1.00 92.56 184 ALA A CA 1
ATOM 1428 C C . ALA A 1 184 ? 12.167 0.046 -8.012 1.00 92.56 184 ALA A C 1
ATOM 1430 O O . ALA A 1 184 ? 13.224 -0.567 -7.891 1.00 92.56 184 ALA A O 1
ATOM 1431 N N . VAL A 1 185 ? 11.633 0.310 -9.211 1.00 90.12 185 VAL A N 1
ATOM 1432 C CA . VAL A 1 185 ? 12.267 -0.113 -10.478 1.00 90.12 185 VAL A CA 1
ATOM 1433 C C . VAL A 1 185 ? 13.587 0.615 -10.718 1.00 90.12 185 VAL A C 1
ATOM 1435 O O . VAL A 1 185 ? 14.560 0.000 -11.139 1.00 90.12 185 VAL A O 1
ATOM 1438 N N . ARG A 1 186 ? 13.651 1.914 -10.405 1.00 89.50 186 ARG A N 1
ATOM 1439 C CA . ARG A 1 186 ? 14.832 2.756 -10.649 1.00 89.50 186 ARG A CA 1
ATOM 1440 C C . ARG A 1 186 ? 16.114 2.262 -9.956 1.00 89.50 186 ARG A C 1
ATOM 1442 O O . ARG A 1 186 ? 17.203 2.658 -10.367 1.00 89.50 186 ARG A O 1
ATOM 1449 N N . PHE A 1 187 ? 16.004 1.478 -8.884 1.00 82.38 187 PHE A N 1
ATOM 1450 C CA . PHE A 1 187 ? 17.154 0.999 -8.109 1.00 82.38 187 PHE A CA 1
ATOM 1451 C C . PHE A 1 187 ? 17.861 -0.235 -8.700 1.00 82.38 187 PHE A C 1
ATOM 1453 O O . PHE A 1 187 ? 18.869 -0.658 -8.128 1.00 82.38 187 PHE A O 1
ATOM 1460 N N . PHE A 1 188 ? 17.372 -0.786 -9.816 1.00 71.31 188 PHE A N 1
ATOM 1461 C CA . PHE A 1 188 ? 17.937 -1.956 -10.499 1.00 71.31 188 PHE A CA 1
ATOM 1462 C C . PHE A 1 188 ? 18.441 -1.607 -11.906 1.00 71.31 188 PHE A C 1
ATOM 1464 O O . PHE A 1 188 ? 19.430 -2.246 -12.334 1.00 71.31 188 PHE A O 1
#

Secondary structure (DSSP, 8-state):
-------GGG--GGGSSS--SHIIIIIIIHHHHHHHHTSS-SSS--HHHHHHHHHHHHHHH-TT------TTSHHHHHHHHHHHHHHHHHHHHHHHHHHHHHHH--SS-HHHHHHHHHGGGGGGBSSSSS--STTBT-SHHHHHHIIIIIIHHHTT----GGGTHHHHHTTTTTHHHHHHHHHHHHT-

Radius of gyration: 19.03 Å; Cα contacts (8 Å, |Δi|>4): 230; chains: 1; bounding box: 45×26×58 Å

Mean predicted aligned error: 4.41 Å

Organism: NCBI:txid48579

Solvent-accessible surface area (backbone atoms only — not comparable to full-atom values): 10575 Å² total; per-residue (Å²): 132,84,81,82,79,58,63,61,91,70,52,49,64,87,60,36,100,54,74,76,44,68,59,42,54,38,30,47,47,6,31,52,51,49,57,42,29,40,30,90,46,65,90,69,68,56,58,65,60,50,28,52,53,51,35,54,45,44,46,66,77,37,72,89,58,94,75,80,62,36,71,69,33,34,65,41,31,50,48,53,52,51,52,53,50,53,55,49,48,45,42,55,48,34,52,52,52,52,53,54,55,52,72,71,52,84,90,57,62,62,73,58,54,46,53,55,34,58,47,93,47,20,56,35,21,56,41,61,89,63,81,46,83,90,36,52,62,52,5,70,65,39,48,52,45,45,52,69,51,46,51,64,53,30,71,51,42,53,82,32,76,95,71,44,36,66,50,40,76,73,53,53,64,33,59,19,44,52,49,53,44,52,56,41,48,72,78,109

pLDDT: mean 93.08, std 6.8, range [44.91, 98.81]